Protein AF-A0A9K3J2V1-F1 (afdb_monomer)

Radius of gyration: 26.98 Å; Cα contacts (8 Å, |Δi|>4): 205; chains: 1; bounding box: 72×50×76 Å

InterPro domains:
  IPR004648 Tetrapeptide transporter, OPT1/isp4 [PTHR22601] (1-243)
  IPR004813 Oligopeptide transporter, OPT superfamily [PF03169] (1-243)

Structure (mmCIF, N/CA/C/O backbone):
data_AF-A0A9K3J2V1-F1
#
_entry.id   AF-A0A9K3J2V1-F1
#
loop_
_atom_site.group_PDB
_atom_site.id
_atom_site.type_symbol
_atom_site.label_atom_id
_atom_site.label_alt_id
_atom_site.label_comp_id
_atom_site.label_asym_id
_atom_site.label_entity_id
_atom_site.label_seq_id
_atom_site.pdbx_PDB_ins_code
_atom_site.Cartn_x
_atom_site.Cartn_y
_atom_site.Cartn_z
_atom_site.occupancy
_atom_site.B_iso_or_equiv
_atom_site.auth_seq_id
_atom_site.auth_comp_id
_atom_site.auth_asym_id
_atom_site.auth_atom_id
_atom_site.pdbx_PDB_model_num
ATOM 1 N N . MET A 1 1 ? 16.464 -0.704 -20.937 1.00 50.19 1 MET A N 1
ATOM 2 C CA . MET A 1 1 ? 16.563 -1.041 -19.498 1.00 50.19 1 MET A CA 1
ATOM 3 C C . MET A 1 1 ? 15.898 -2.390 -19.287 1.00 50.19 1 MET A C 1
ATOM 5 O O . MET A 1 1 ? 14.829 -2.595 -19.844 1.00 50.19 1 MET A O 1
ATOM 9 N N . TRP A 1 2 ? 16.534 -3.315 -18.567 1.00 68.06 2 TRP A N 1
ATOM 10 C CA . TRP A 1 2 ? 15.909 -4.589 -18.198 1.00 68.06 2 TRP A CA 1
ATOM 11 C C . TRP A 1 2 ? 15.067 -4.350 -16.950 1.00 68.06 2 TRP A C 1
ATOM 13 O O . TRP A 1 2 ? 15.583 -3.846 -15.953 1.00 68.06 2 TRP A O 1
ATOM 23 N N . TRP A 1 3 ? 13.772 -4.636 -17.024 1.00 78.50 3 TRP A N 1
ATOM 24 C CA . TRP A 1 3 ? 12.887 -4.456 -15.883 1.00 78.50 3 TRP A CA 1
ATOM 25 C C . TRP A 1 3 ? 13.092 -5.611 -14.892 1.00 78.50 3 TRP A C 1
ATOM 27 O O . TRP A 1 3 ? 13.051 -6.759 -15.323 1.00 78.50 3 TRP A O 1
ATOM 37 N N . PRO A 1 4 ? 13.300 -5.373 -13.586 1.00 80.69 4 PRO A N 1
ATOM 38 C CA . PRO A 1 4 ? 13.705 -6.436 -12.666 1.00 80.69 4 PRO A CA 1
ATOM 39 C C . PRO A 1 4 ? 12.794 -7.676 -12.677 1.00 80.69 4 PRO A C 1
ATOM 41 O O . PRO A 1 4 ? 13.292 -8.799 -12.599 1.00 80.69 4 PRO A O 1
ATOM 44 N N . SER A 1 5 ? 11.477 -7.518 -12.868 1.00 80.69 5 SER A N 1
ATOM 45 C CA . SER A 1 5 ? 10.563 -8.671 -12.911 1.00 80.69 5 SER A CA 1
ATOM 46 C C . SER A 1 5 ? 10.782 -9.605 -14.108 1.00 80.69 5 SER A C 1
ATOM 48 O O . SER A 1 5 ? 10.482 -10.796 -13.995 1.00 80.69 5 SER A O 1
ATOM 50 N N . THR A 1 6 ? 11.365 -9.135 -15.220 1.00 86.50 6 THR A N 1
ATOM 51 C CA . THR A 1 6 ? 11.674 -10.013 -16.360 1.00 86.50 6 THR A CA 1
ATOM 52 C C . THR A 1 6 ? 12.818 -10.972 -16.046 1.00 86.50 6 THR A C 1
ATOM 54 O O . THR A 1 6 ? 12.834 -12.084 -16.567 1.00 86.50 6 THR A O 1
ATOM 57 N N . LEU A 1 7 ? 13.733 -10.614 -15.135 1.00 84.38 7 LEU A N 1
ATOM 58 C CA . LEU A 1 7 ? 14.840 -11.490 -14.733 1.00 84.38 7 LEU A CA 1
ATOM 59 C C . LEU A 1 7 ? 14.343 -12.785 -14.083 1.00 84.38 7 LEU A C 1
ATOM 61 O O . LEU A 1 7 ? 14.911 -13.848 -14.329 1.00 84.38 7 LEU A O 1
ATOM 65 N N . VAL A 1 8 ? 13.264 -12.721 -13.299 1.00 84.69 8 VAL A N 1
ATOM 66 C CA . VAL A 1 8 ? 12.680 -13.914 -12.667 1.00 84.69 8 VAL A CA 1
ATOM 67 C C . VAL A 1 8 ? 12.060 -14.841 -13.702 1.00 84.69 8 VAL A C 1
ATOM 69 O O . VAL A 1 8 ? 12.290 -16.048 -13.651 1.00 84.69 8 VAL A O 1
ATOM 72 N N . GLN A 1 9 ? 11.335 -14.290 -14.677 1.00 85.94 9 GLN A N 1
ATOM 73 C CA . GLN A 1 9 ? 10.762 -15.083 -15.767 1.00 85.94 9 GLN A CA 1
ATOM 74 C C . GLN A 1 9 ? 11.857 -15.741 -16.612 1.00 85.94 9 GLN A C 1
ATOM 76 O O . GLN A 1 9 ? 11.783 -16.932 -16.901 1.00 85.94 9 GLN A O 1
ATOM 81 N N . ILE A 1 10 ? 12.912 -14.999 -16.952 1.00 86.50 10 ILE A N 1
ATOM 82 C CA . ILE A 1 10 ? 14.048 -15.522 -17.721 1.00 86.50 10 ILE A CA 1
ATOM 83 C C . ILE A 1 10 ? 14.784 -16.612 -16.936 1.00 86.50 10 ILE A C 1
ATOM 85 O O . ILE A 1 10 ? 15.141 -17.638 -17.510 1.00 86.50 10 ILE A O 1
ATOM 89 N N . SER A 1 11 ? 14.975 -16.424 -15.628 1.00 83.94 11 SER A N 1
ATOM 90 C CA . SER A 1 11 ? 15.559 -17.435 -14.740 1.00 83.94 11 SER A CA 1
ATOM 91 C C . SER A 1 11 ? 14.739 -18.728 -14.739 1.00 83.94 11 SER A C 1
ATOM 93 O O . SER A 1 11 ? 15.298 -19.808 -14.930 1.00 83.94 11 SER A O 1
ATOM 95 N N . LEU A 1 12 ? 13.410 -18.623 -14.617 1.00 84.62 12 LEU A N 1
ATOM 96 C CA . LEU A 1 12 ? 12.506 -19.771 -14.675 1.00 84.62 12 LEU A CA 1
ATOM 97 C C . LEU A 1 12 ? 12.584 -20.482 -16.031 1.00 84.62 12 LEU A C 1
ATOM 99 O O . LEU A 1 12 ? 12.775 -21.695 -16.077 1.00 84.62 12 LEU A O 1
ATOM 103 N N . PHE A 1 13 ? 12.487 -19.745 -17.140 1.00 86.00 13 PHE A N 1
ATOM 104 C CA . PHE A 1 13 ? 12.575 -20.346 -18.471 1.00 86.00 13 PHE A CA 1
ATOM 105 C C . PHE A 1 13 ? 13.928 -21.006 -18.712 1.00 86.00 13 PHE A C 1
ATOM 107 O O . PHE A 1 13 ? 13.963 -22.097 -19.274 1.00 86.00 13 PHE A O 1
ATOM 114 N N . ARG A 1 14 ? 15.023 -20.406 -18.234 1.00 81.94 14 ARG A N 1
ATOM 115 C CA . ARG A 1 14 ? 16.362 -20.998 -18.300 1.00 81.94 14 ARG A CA 1
ATOM 116 C C . ARG A 1 14 ? 16.488 -22.249 -17.432 1.00 81.94 14 ARG A C 1
ATOM 118 O O . ARG A 1 14 ? 17.214 -23.153 -17.815 1.00 81.94 14 ARG A O 1
ATOM 125 N N . ALA A 1 15 ? 15.807 -22.321 -16.291 1.00 78.50 15 ALA A N 1
ATOM 126 C CA . ALA A 1 15 ? 15.776 -23.532 -15.472 1.00 78.50 15 ALA A CA 1
ATOM 127 C C . ALA A 1 15 ? 14.968 -24.663 -16.133 1.00 78.50 15 ALA A C 1
ATOM 129 O O . ALA A 1 15 ? 15.340 -25.820 -15.993 1.00 78.50 15 ALA A O 1
ATOM 130 N N . LEU A 1 16 ? 13.896 -24.335 -16.866 1.00 81.50 16 LEU A N 1
ATOM 131 C CA . LEU A 1 16 ? 13.036 -25.317 -17.541 1.00 81.50 16 LEU A CA 1
ATOM 132 C C . LEU A 1 16 ? 13.567 -25.774 -18.910 1.00 81.50 16 LEU A C 1
ATOM 134 O O . LEU A 1 16 ? 13.348 -26.918 -19.291 1.00 81.50 16 LEU A O 1
ATOM 138 N N . HIS A 1 17 ? 14.220 -24.880 -19.659 1.00 78.94 17 HIS A N 1
ATOM 139 C CA . HIS A 1 17 ? 14.688 -25.126 -21.032 1.00 78.94 17 HIS A CA 1
ATOM 140 C C . HIS A 1 17 ? 16.205 -25.237 -21.153 1.00 78.94 17 HIS A C 1
ATOM 142 O O . HIS A 1 17 ? 16.701 -25.617 -22.214 1.00 78.94 17 HIS A O 1
ATOM 148 N N . GLY A 1 18 ? 16.954 -24.858 -20.116 1.00 68.31 18 GLY A N 1
ATOM 149 C CA . GLY A 1 18 ? 18.386 -25.102 -20.090 1.00 68.31 18 GLY A CA 1
ATOM 150 C C . GLY A 1 18 ? 18.593 -26.602 -20.17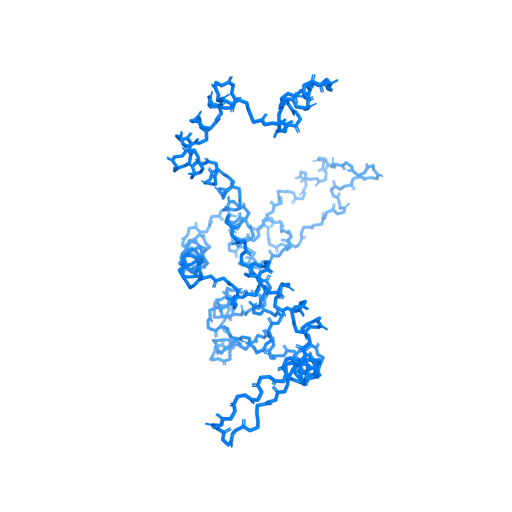9 1.00 68.31 18 GLY A C 1
ATOM 151 O O . GLY A 1 18 ? 18.148 -27.329 -19.291 1.00 68.31 18 GLY A O 1
ATOM 152 N N . LYS A 1 19 ? 19.247 -27.061 -21.250 1.00 59.88 19 LYS A N 1
ATOM 153 C CA . LYS A 1 19 ? 19.889 -28.370 -21.202 1.00 59.88 19 LYS A CA 1
ATOM 154 C C . LYS A 1 19 ? 20.773 -28.351 -19.957 1.00 59.88 19 LYS A C 1
ATOM 156 O O . LYS A 1 19 ? 21.378 -27.321 -19.648 1.00 59.88 19 LYS A O 1
ATOM 161 N N . GLU A 1 20 ? 20.740 -29.429 -19.182 1.00 59.31 20 GLU A N 1
ATOM 162 C CA . GLU A 1 20 ? 21.800 -29.683 -18.214 1.00 59.31 20 GLU A CA 1
ATOM 163 C C . GLU A 1 20 ? 23.058 -29.806 -19.071 1.00 59.31 20 GLU A C 1
ATOM 165 O O . GLU A 1 20 ? 23.322 -30.858 -19.637 1.00 59.31 20 GLU A O 1
ATOM 170 N N . ASP A 1 21 ? 23.722 -28.680 -19.334 1.00 51.34 21 ASP A N 1
ATOM 171 C CA . ASP A 1 21 ? 25.060 -28.712 -19.883 1.00 51.34 21 ASP A CA 1
ATOM 172 C C . ASP A 1 21 ? 25.854 -29.436 -18.799 1.00 51.34 21 ASP A C 1
ATOM 174 O O . ASP A 1 21 ? 25.970 -28.943 -17.670 1.00 51.34 21 ASP A O 1
ATOM 178 N N . ASP A 1 22 ? 26.271 -30.658 -19.128 1.00 49.72 22 ASP A N 1
ATOM 179 C CA . ASP A 1 22 ? 27.244 -31.474 -18.412 1.00 49.72 22 ASP A CA 1
ATOM 180 C C . ASP A 1 22 ? 28.604 -30.744 -18.398 1.00 49.72 22 ASP A C 1
ATOM 182 O O . ASP A 1 22 ? 29.625 -31.282 -18.812 1.00 49.72 22 ASP A O 1
ATOM 186 N N . ASP A 1 23 ? 28.637 -29.500 -17.918 1.00 47.06 23 ASP A N 1
ATOM 187 C CA . ASP A 1 23 ? 29.849 -28.816 -17.485 1.00 47.06 23 ASP A CA 1
ATOM 188 C C . ASP A 1 23 ? 30.199 -29.350 -16.082 1.00 47.06 23 ASP A C 1
ATOM 190 O O . ASP A 1 23 ? 30.311 -28.610 -15.099 1.00 47.06 23 ASP A O 1
ATOM 194 N N . ASP A 1 24 ? 30.344 -30.676 -15.999 1.00 45.56 24 ASP A N 1
ATOM 195 C CA . ASP A 1 24 ? 31.303 -31.326 -15.113 1.00 45.56 24 ASP A CA 1
ATOM 196 C C . ASP A 1 24 ? 32.698 -30.955 -15.652 1.00 45.56 24 ASP A C 1
ATOM 198 O O . ASP A 1 24 ? 33.402 -31.757 -16.262 1.00 45.56 24 ASP A O 1
ATOM 202 N N . ASP A 1 25 ? 33.082 -29.688 -15.466 1.00 44.81 25 ASP A N 1
ATOM 203 C CA . ASP A 1 25 ? 34.491 -29.319 -15.443 1.00 44.81 25 ASP A CA 1
ATOM 204 C C . ASP A 1 25 ? 35.039 -29.819 -14.102 1.00 44.81 25 ASP A C 1
ATOM 206 O O . ASP A 1 25 ? 34.740 -29.292 -13.023 1.00 44.81 25 ASP A O 1
ATOM 210 N N . ASP A 1 26 ? 35.729 -30.950 -14.214 1.00 49.94 26 ASP A N 1
ATOM 211 C CA . ASP A 1 26 ? 36.685 -31.536 -13.286 1.00 49.94 26 ASP A CA 1
ATOM 212 C C . ASP A 1 26 ? 37.215 -30.562 -12.210 1.00 49.94 26 ASP A C 1
ATOM 214 O O . ASP A 1 26 ? 37.806 -29.527 -12.514 1.00 49.94 26 ASP A O 1
ATOM 218 N N . ASN A 1 27 ? 37.146 -31.005 -10.945 1.00 47.19 27 ASN A N 1
ATOM 219 C CA . ASN A 1 27 ? 37.820 -30.471 -9.739 1.00 47.19 27 ASN A CA 1
ATOM 220 C C . ASN A 1 27 ? 37.003 -29.692 -8.698 1.00 47.19 27 ASN A C 1
ATOM 222 O O . ASN A 1 27 ? 37.530 -28.764 -8.085 1.00 47.19 27 ASN A O 1
ATOM 226 N N . ASP A 1 28 ? 35.803 -30.144 -8.323 1.00 47.56 28 ASP A N 1
ATOM 227 C CA . ASP A 1 28 ? 35.443 -30.001 -6.904 1.00 47.56 28 ASP A CA 1
ATOM 228 C C . ASP A 1 28 ? 34.407 -31.031 -6.431 1.00 47.56 28 ASP A C 1
ATOM 230 O O . ASP A 1 28 ? 33.317 -31.158 -6.981 1.00 47.56 28 ASP A O 1
ATOM 234 N N . ASN A 1 29 ? 34.730 -31.749 -5.352 1.00 47.75 29 ASN A N 1
ATOM 235 C CA . ASN A 1 29 ? 33.953 -32.833 -4.728 1.00 47.75 29 ASN A CA 1
ATOM 236 C C . ASN A 1 29 ? 32.633 -32.371 -4.055 1.00 47.75 29 ASN A C 1
ATOM 238 O O . ASN A 1 29 ? 32.263 -32.835 -2.973 1.00 47.75 29 ASN A O 1
ATOM 242 N N . LYS A 1 30 ? 31.878 -31.453 -4.664 1.00 56.09 30 LYS A N 1
ATOM 243 C CA . LYS A 1 30 ? 30.556 -31.021 -4.196 1.00 56.09 30 LYS A CA 1
ATOM 244 C C . LYS A 1 30 ? 29.508 -31.352 -5.247 1.00 56.09 30 LYS A C 1
ATOM 246 O O . LYS A 1 30 ? 29.302 -30.584 -6.177 1.00 56.09 30 LYS A O 1
ATOM 251 N N . LYS A 1 31 ? 28.778 -32.454 -5.030 1.00 61.16 31 LYS A N 1
ATOM 252 C CA . LYS A 1 31 ? 27.533 -32.794 -5.745 1.00 61.16 31 LYS A CA 1
ATOM 253 C C . LYS A 1 31 ? 26.555 -31.612 -5.688 1.00 61.16 31 LYS A C 1
ATOM 255 O O . LYS A 1 31 ? 25.780 -31.486 -4.739 1.00 61.16 31 LYS A O 1
ATOM 260 N N . ARG A 1 32 ? 26.601 -30.718 -6.676 1.00 69.06 32 ARG A N 1
ATOM 261 C CA . ARG A 1 32 ? 25.647 -29.615 -6.819 1.00 69.06 32 ARG A CA 1
ATOM 262 C C . ARG A 1 32 ? 24.321 -30.197 -7.308 1.00 69.06 32 ARG A C 1
ATOM 264 O O . ARG A 1 32 ? 24.275 -30.956 -8.268 1.00 69.06 32 ARG A O 1
ATOM 271 N N . ILE A 1 33 ? 23.233 -29.884 -6.609 1.00 77.00 33 ILE A N 1
ATOM 272 C CA . ILE A 1 33 ? 21.883 -30.304 -7.005 1.00 77.00 33 ILE A CA 1
ATOM 273 C C . ILE A 1 33 ? 21.542 -29.627 -8.344 1.00 77.00 33 ILE A C 1
ATOM 275 O O . ILE A 1 33 ? 21.734 -28.419 -8.481 1.00 77.00 33 ILE A O 1
ATOM 279 N N . SER A 1 34 ? 21.017 -30.389 -9.311 1.00 81.50 34 SER A N 1
ATOM 280 C CA . SER A 1 34 ? 20.503 -29.839 -10.577 1.00 81.50 34 SER A CA 1
ATOM 281 C C . SER A 1 34 ? 19.461 -28.741 -10.322 1.00 81.50 34 SER A C 1
ATOM 283 O O . SER A 1 34 ? 18.644 -28.839 -9.401 1.00 81.50 34 SER A O 1
ATOM 285 N N . ARG A 1 35 ? 19.455 -27.703 -11.166 1.00 78.12 35 ARG A N 1
ATOM 286 C CA . ARG A 1 35 ? 18.537 -26.554 -11.053 1.00 78.12 35 ARG A CA 1
ATOM 287 C C . ARG A 1 35 ? 17.071 -26.989 -11.043 1.00 78.12 35 ARG A C 1
ATOM 289 O O . ARG A 1 35 ? 16.290 -26.456 -10.257 1.00 78.12 35 ARG A O 1
ATOM 296 N N . THR A 1 36 ? 16.719 -27.996 -11.840 1.00 82.06 36 THR A N 1
ATOM 297 C CA . THR A 1 36 ? 15.361 -28.552 -11.907 1.00 82.06 36 THR A CA 1
ATOM 298 C C . THR A 1 36 ? 14.996 -29.287 -10.620 1.00 82.06 36 THR A C 1
ATOM 300 O O . THR A 1 36 ? 13.910 -29.086 -10.080 1.00 82.06 36 THR A O 1
ATOM 303 N N . LYS A 1 37 ? 15.922 -30.082 -10.063 1.00 84.50 37 LYS A N 1
ATOM 304 C CA . LYS A 1 37 ? 15.715 -30.761 -8.771 1.00 84.50 37 LYS A CA 1
ATOM 305 C C . LYS A 1 37 ? 15.528 -29.749 -7.640 1.00 84.50 37 LYS A C 1
ATOM 307 O O . LYS A 1 37 ? 14.600 -29.889 -6.850 1.0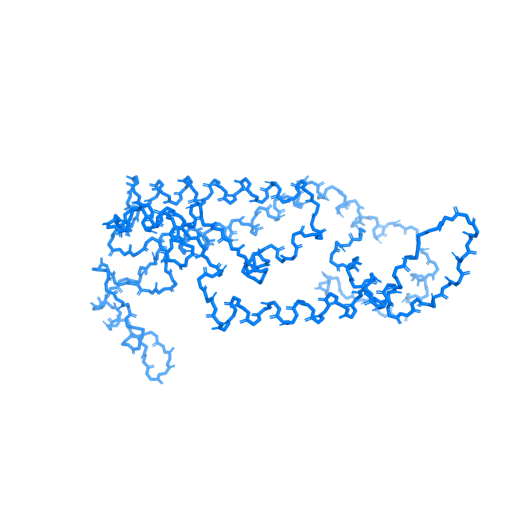0 84.50 37 LYS A O 1
ATOM 312 N N . PHE A 1 38 ? 16.360 -28.707 -7.593 1.00 85.62 38 PHE A N 1
ATOM 313 C CA . PHE A 1 38 ? 16.220 -27.621 -6.622 1.00 85.62 38 PHE A CA 1
ATOM 314 C C . PHE A 1 38 ? 14.866 -26.910 -6.756 1.00 85.62 38 PHE A C 1
ATOM 316 O O . PHE A 1 38 ? 14.181 -26.719 -5.755 1.00 85.62 38 PHE A O 1
ATOM 323 N N . PHE A 1 39 ? 14.447 -26.584 -7.983 1.00 85.69 39 PHE A N 1
ATOM 324 C CA . PHE A 1 39 ? 13.153 -25.955 -8.248 1.00 85.69 39 PHE A CA 1
ATOM 325 C C . PHE A 1 39 ? 11.980 -26.787 -7.714 1.00 85.69 39 PHE A C 1
ATOM 327 O O . PHE A 1 39 ? 11.143 -26.254 -6.991 1.00 85.69 39 PHE A O 1
ATOM 334 N N . VAL A 1 40 ? 11.937 -28.090 -8.013 1.00 89.19 40 VAL A N 1
ATOM 335 C CA . VAL A 1 40 ? 10.844 -28.971 -7.563 1.00 89.19 40 VAL A CA 1
ATOM 336 C C . VAL A 1 40 ? 10.829 -29.119 -6.040 1.00 89.19 40 VAL A C 1
ATOM 338 O O . VAL A 1 40 ? 9.755 -29.086 -5.441 1.00 89.19 40 VAL A O 1
ATOM 341 N N . ILE A 1 41 ? 12.001 -29.228 -5.402 1.00 91.75 41 ILE A N 1
ATOM 342 C CA . ILE A 1 41 ? 12.104 -29.283 -3.936 1.00 91.75 41 ILE A CA 1
ATOM 343 C C . ILE A 1 41 ? 11.542 -28.000 -3.319 1.00 91.75 41 ILE A C 1
ATOM 345 O O . ILE A 1 41 ? 10.669 -28.072 -2.457 1.00 91.75 41 ILE A O 1
ATOM 349 N N . VAL A 1 42 ? 11.996 -26.830 -3.777 1.00 91.06 42 VAL A N 1
ATOM 350 C CA . VAL A 1 42 ? 11.526 -25.540 -3.251 1.00 91.06 42 VAL A CA 1
ATOM 351 C C . VAL A 1 42 ? 10.031 -25.360 -3.505 1.00 91.06 42 VAL A C 1
ATOM 353 O O . VAL A 1 42 ? 9.320 -24.961 -2.592 1.00 91.06 42 VAL A O 1
ATOM 356 N N . LEU A 1 43 ? 9.531 -25.716 -4.692 1.00 90.75 43 LEU A N 1
ATOM 357 C CA . LEU A 1 43 ? 8.105 -25.668 -5.024 1.00 90.75 43 LEU A CA 1
ATOM 358 C C . LEU A 1 43 ? 7.269 -26.513 -4.049 1.00 90.75 43 LEU A C 1
ATOM 360 O O . LEU A 1 43 ? 6.292 -26.015 -3.493 1.00 90.75 43 LEU A O 1
ATOM 364 N N . ALA A 1 44 ? 7.660 -27.770 -3.818 1.00 95.19 44 ALA A N 1
ATOM 365 C CA . ALA A 1 44 ? 6.951 -28.670 -2.912 1.00 95.19 44 ALA A CA 1
ATOM 366 C C . ALA A 1 44 ? 7.018 -28.183 -1.455 1.00 95.19 44 ALA A C 1
ATOM 368 O O . ALA A 1 44 ? 6.000 -28.158 -0.763 1.00 95.19 44 ALA A O 1
ATOM 369 N N . CYS A 1 45 ? 8.193 -27.737 -0.999 1.00 95.06 45 CYS A N 1
ATOM 370 C CA . CYS A 1 45 ? 8.366 -27.166 0.335 1.00 95.06 45 CYS A CA 1
ATOM 371 C C . CYS A 1 45 ? 7.525 -25.900 0.526 1.00 95.06 45 CYS A C 1
ATOM 373 O O . CYS A 1 45 ? 6.849 -25.779 1.542 1.00 95.06 45 CYS A O 1
ATOM 375 N N . SER A 1 46 ? 7.522 -24.977 -0.439 1.00 91.94 46 SER A N 1
ATOM 376 C CA . SER A 1 46 ? 6.694 -23.770 -0.389 1.00 91.94 46 SER A CA 1
ATOM 377 C C . SER A 1 46 ? 5.206 -24.110 -0.395 1.00 91.94 46 SER A C 1
ATOM 379 O O . SER A 1 46 ? 4.468 -23.556 0.412 1.00 91.94 46 SER A O 1
ATOM 381 N N . PHE A 1 47 ? 4.765 -25.048 -1.240 1.00 91.94 47 PHE A N 1
ATOM 382 C CA . PHE A 1 47 ? 3.374 -25.507 -1.276 1.00 91.94 47 PHE A CA 1
ATOM 383 C C . PHE A 1 47 ? 2.908 -26.022 0.093 1.00 91.94 47 PHE A C 1
ATOM 385 O O . PHE A 1 47 ? 1.871 -25.594 0.594 1.00 91.94 47 PHE A O 1
ATOM 392 N N . LEU A 1 48 ? 3.704 -26.889 0.728 1.00 94.12 48 LEU A N 1
ATOM 393 C CA . LEU A 1 48 ? 3.404 -27.398 2.066 1.00 94.12 48 LEU A CA 1
ATOM 394 C C . LEU A 1 48 ? 3.484 -26.298 3.129 1.00 94.12 48 LEU A C 1
ATOM 396 O O . LEU A 1 48 ? 2.642 -26.251 4.023 1.00 94.12 48 LEU A O 1
ATOM 400 N N . TYR A 1 49 ? 4.464 -25.397 3.022 1.00 92.56 49 TYR A N 1
ATOM 401 C CA . TYR A 1 49 ? 4.632 -24.295 3.961 1.00 92.56 49 TYR A CA 1
ATOM 402 C C . TYR A 1 49 ? 3.418 -23.372 3.971 1.00 92.56 49 TYR A C 1
ATOM 404 O O . TYR A 1 49 ? 2.949 -23.054 5.053 1.00 92.56 49 TYR A O 1
ATOM 412 N N . TYR A 1 50 ? 2.855 -23.000 2.815 1.00 91.31 50 TYR A N 1
ATOM 413 C CA . TYR A 1 50 ? 1.697 -22.097 2.745 1.00 91.31 50 TYR A CA 1
ATOM 414 C C . TYR A 1 50 ? 0.427 -22.648 3.411 1.00 91.31 50 TYR A C 1
ATOM 416 O O . TYR A 1 50 ? -0.423 -21.862 3.835 1.00 91.31 50 TYR A O 1
ATOM 424 N N . LEU A 1 51 ? 0.304 -23.970 3.583 1.00 91.56 51 LEU A N 1
ATOM 425 C CA . LEU A 1 51 ? -0.792 -24.556 4.363 1.00 91.56 51 LEU A CA 1
ATOM 426 C C . LEU A 1 51 ? -0.718 -24.156 5.845 1.00 91.56 51 LEU A C 1
ATOM 428 O O . LEU A 1 51 ? -1.756 -24.031 6.499 1.00 91.56 51 LEU A O 1
ATOM 432 N N . LEU A 1 52 ? 0.486 -23.921 6.379 1.00 92.50 52 LEU A N 1
ATOM 433 C CA . LEU A 1 52 ? 0.682 -23.541 7.778 1.00 92.50 52 LEU A CA 1
ATOM 434 C C . LEU A 1 52 ? 0.097 -22.155 8.090 1.00 92.50 52 LEU A C 1
ATOM 436 O O . LEU A 1 52 ? -0.850 -22.118 8.871 1.00 92.50 52 LEU A O 1
ATOM 440 N N . PRO A 1 53 ? 0.561 -21.030 7.507 1.00 91.62 53 PRO A N 1
ATOM 441 C CA . PRO A 1 53 ? -0.022 -19.726 7.794 1.00 91.62 53 PRO A CA 1
ATOM 442 C C . PRO A 1 53 ? -1.423 -19.565 7.188 1.00 91.62 53 PRO A C 1
ATOM 444 O O . PRO A 1 53 ? -2.239 -18.842 7.748 1.00 91.62 53 PRO A O 1
ATOM 447 N N . GLY A 1 54 ? -1.739 -20.249 6.080 1.00 87.06 54 GLY A N 1
ATOM 448 C CA . GLY A 1 54 ? -3.022 -20.087 5.392 1.00 87.06 54 GLY A CA 1
ATOM 449 C C . GLY A 1 54 ? -4.198 -20.821 6.046 1.00 87.06 54 GLY A C 1
ATOM 450 O O . GLY A 1 54 ? -5.320 -20.309 6.048 1.00 87.06 54 GLY A O 1
ATOM 451 N N . PHE A 1 55 ? -3.964 -22.011 6.611 1.00 89.38 55 PHE A N 1
ATOM 452 C CA . PHE A 1 55 ? -5.036 -22.872 7.122 1.00 89.38 55 PHE A CA 1
ATOM 453 C C . PHE A 1 55 ? -4.870 -23.233 8.601 1.00 89.38 55 PHE A C 1
ATOM 455 O O . PHE A 1 55 ? -5.784 -22.978 9.384 1.00 89.38 55 PHE A O 1
ATOM 462 N N . PHE A 1 56 ? -3.722 -23.790 9.000 1.00 91.81 56 PHE A N 1
ATOM 463 C CA . PHE A 1 56 ? -3.548 -24.341 10.352 1.00 91.81 56 PHE A CA 1
ATOM 464 C C . PHE A 1 56 ? -3.278 -23.276 11.428 1.00 91.81 56 PHE A C 1
ATOM 466 O O . PHE A 1 56 ? -3.850 -23.332 12.513 1.00 91.81 56 PHE A O 1
ATOM 473 N N . PHE A 1 57 ? -2.421 -22.298 11.133 1.00 91.69 57 PHE A N 1
ATOM 474 C CA . PHE A 1 57 ? -1.911 -21.306 12.080 1.00 91.69 57 PHE A CA 1
ATOM 475 C C . PHE A 1 57 ? -1.942 -19.901 11.476 1.00 91.69 57 PHE A C 1
ATOM 477 O O . PHE A 1 57 ? -0.909 -19.295 11.194 1.00 91.69 57 PHE A O 1
ATOM 484 N N . LYS A 1 58 ? -3.146 -19.339 11.336 1.00 87.94 58 LYS A N 1
ATOM 485 C CA . LYS A 1 58 ? -3.346 -17.976 10.804 1.00 87.94 58 LYS A CA 1
ATOM 486 C C . LYS A 1 58 ? -2.623 -16.883 11.595 1.00 87.94 58 LYS A C 1
ATOM 488 O O . LYS A 1 58 ? -2.314 -15.830 11.053 1.00 87.94 58 LYS A O 1
ATOM 493 N N . THR A 1 59 ? -2.287 -17.136 12.858 1.00 88.50 59 THR A N 1
ATOM 494 C CA . THR A 1 59 ? -1.474 -16.223 13.675 1.00 88.50 59 THR A CA 1
ATOM 495 C C . THR A 1 59 ? -0.071 -15.996 13.104 1.00 88.50 59 THR A C 1
ATOM 497 O O . THR A 1 59 ? 0.496 -14.932 13.330 1.00 88.50 59 THR A O 1
ATOM 500 N N . LEU A 1 60 ? 0.471 -16.932 12.312 1.00 89.62 60 LEU A N 1
ATOM 501 C CA . LEU A 1 60 ? 1.761 -16.772 11.627 1.00 89.62 60 LEU A CA 1
ATOM 502 C C . LEU A 1 60 ? 1.740 -15.657 10.571 1.00 89.62 60 LEU A C 1
ATOM 504 O O . LEU A 1 60 ? 2.797 -15.137 10.216 1.00 89.62 60 LEU A O 1
ATOM 508 N N . GLN A 1 61 ? 0.556 -15.272 10.082 1.00 90.12 61 GLN A N 1
ATOM 509 C CA . GLN A 1 61 ? 0.412 -14.190 9.108 1.00 90.12 61 GLN A CA 1
ATOM 510 C C . GLN A 1 61 ? 0.688 -12.814 9.718 1.00 90.12 61 GLN A C 1
ATOM 512 O O . GLN A 1 61 ? 1.165 -11.928 9.015 1.00 90.12 61 GLN A O 1
ATOM 517 N N . SER A 1 62 ? 0.432 -12.626 11.013 1.00 91.44 62 SER A N 1
ATOM 518 C CA . SER A 1 62 ? 0.752 -11.384 11.717 1.00 91.44 62 SER A CA 1
ATOM 519 C C . SER A 1 62 ? 0.987 -11.660 13.193 1.00 91.44 62 SER A C 1
ATOM 521 O O . SER A 1 62 ? 0.049 -11.781 13.984 1.00 91.44 62 SER A O 1
ATOM 523 N N . ILE A 1 63 ? 2.256 -11.686 13.577 1.00 92.25 63 ILE A N 1
ATOM 524 C CA . ILE A 1 63 ? 2.689 -11.796 14.961 1.00 92.25 63 ILE A CA 1
ATOM 525 C C . ILE A 1 63 ? 2.977 -10.385 15.476 1.00 92.25 63 ILE A C 1
ATOM 527 O O . ILE A 1 63 ? 4.027 -9.796 15.219 1.00 92.25 63 ILE A O 1
ATOM 531 N N . SER A 1 64 ? 2.008 -9.826 16.197 1.00 93.12 64 SER A N 1
ATOM 532 C CA . SER A 1 64 ? 2.063 -8.474 16.761 1.00 93.12 64 SER A CA 1
ATOM 533 C C . SER A 1 64 ? 2.494 -8.511 18.228 1.00 93.12 64 SER A C 1
ATOM 535 O O . SER A 1 64 ? 1.652 -8.512 19.128 1.00 93.12 64 SER A O 1
ATOM 537 N N . TRP A 1 65 ? 3.806 -8.515 18.494 1.00 90.62 65 TRP A N 1
ATOM 538 C CA . TRP A 1 65 ? 4.324 -8.603 19.873 1.00 90.62 65 TRP A CA 1
ATOM 539 C C . TRP A 1 65 ? 3.869 -7.435 20.760 1.00 90.62 65 TRP A C 1
ATOM 541 O O . TRP A 1 65 ? 3.637 -7.625 21.951 1.00 90.62 65 TRP A O 1
ATOM 551 N N . VAL A 1 66 ? 3.676 -6.243 20.184 1.00 91.88 66 VAL A N 1
ATOM 552 C CA . VAL A 1 66 ? 3.175 -5.059 20.904 1.00 91.88 66 VAL A CA 1
ATOM 553 C C . VAL A 1 66 ? 1.769 -5.302 21.458 1.00 91.88 66 VAL A C 1
ATOM 555 O O . VAL A 1 66 ? 1.480 -4.936 22.596 1.00 91.88 66 VAL A O 1
ATOM 558 N N . CYS A 1 67 ? 0.908 -5.980 20.693 1.00 91.81 67 CYS A N 1
ATOM 559 C CA . CYS A 1 67 ? -0.430 -6.349 21.149 1.00 91.81 67 CYS A CA 1
ATOM 560 C C . CYS A 1 67 ? -0.388 -7.410 22.256 1.00 91.81 67 CYS A C 1
ATOM 562 O O . CYS A 1 67 ? -1.228 -7.382 23.149 1.00 91.81 67 CYS A O 1
ATOM 564 N N . TRP A 1 68 ? 0.589 -8.323 22.229 1.00 90.25 68 TRP A N 1
ATOM 565 C CA . TRP A 1 68 ? 0.779 -9.313 23.298 1.00 90.25 68 TRP A CA 1
ATOM 566 C C . TRP A 1 68 ? 1.319 -8.694 24.586 1.00 90.25 68 TRP A C 1
ATOM 568 O O . TRP A 1 68 ? 0.893 -9.083 25.669 1.00 90.25 68 TRP A O 1
ATOM 578 N N . ALA A 1 69 ? 2.228 -7.723 24.478 1.00 92.94 69 ALA A N 1
ATOM 579 C CA . ALA A 1 69 ? 2.773 -7.014 25.631 1.00 92.94 69 ALA A CA 1
ATOM 580 C C . ALA A 1 69 ? 1.723 -6.116 26.311 1.00 92.94 69 ALA A C 1
ATOM 582 O O . ALA A 1 69 ? 1.715 -5.994 27.535 1.00 92.94 69 ALA A O 1
ATOM 583 N N . PHE A 1 70 ? 0.817 -5.513 25.532 1.00 93.12 70 PHE A N 1
ATOM 584 C CA . PHE A 1 70 ? -0.207 -4.588 26.027 1.00 93.12 70 PHE A CA 1
ATOM 585 C C . PHE A 1 70 ? -1.618 -4.971 25.547 1.00 93.12 70 PHE A C 1
ATOM 587 O O . PHE A 1 70 ? -2.231 -4.232 24.772 1.00 93.12 70 PHE A O 1
ATOM 594 N N . PRO A 1 71 ? -2.184 -6.090 26.033 1.00 91.44 71 PRO A N 1
ATOM 595 C CA . PRO A 1 71 ? -3.443 -6.626 25.515 1.00 91.44 71 PRO A CA 1
ATOM 596 C C . PRO A 1 71 ? -4.651 -5.728 25.800 1.00 91.44 71 PRO A C 1
ATOM 598 O O . PRO A 1 71 ? -5.581 -5.693 25.005 1.00 91.44 71 PRO A O 1
ATOM 601 N N . ASN A 1 72 ? -4.636 -4.957 26.891 1.00 92.62 72 ASN A N 1
ATOM 602 C CA . ASN A 1 72 ? -5.779 -4.132 27.308 1.00 92.62 72 ASN A CA 1
ATOM 603 C C . ASN A 1 72 ? -5.715 -2.680 26.802 1.00 92.62 72 ASN A C 1
ATOM 605 O O . ASN A 1 72 ? -6.597 -1.883 27.109 1.00 92.62 72 ASN A O 1
ATOM 609 N N . SER A 1 73 ? -4.665 -2.306 26.065 1.00 93.19 73 SER A N 1
ATOM 610 C CA . SER A 1 73 ? -4.476 -0.929 25.606 1.00 93.19 73 SER A CA 1
ATOM 611 C C . SER A 1 73 ? -4.966 -0.753 24.172 1.00 93.19 73 SER A C 1
ATOM 613 O O . SER A 1 73 ? -4.379 -1.289 23.233 1.00 93.19 73 SER A O 1
ATOM 615 N N . VAL A 1 74 ? -6.011 0.061 23.996 1.00 91.25 74 VAL A N 1
ATOM 616 C CA . VAL A 1 74 ? -6.570 0.384 22.673 1.00 91.25 74 VAL A CA 1
ATOM 617 C C . VAL A 1 74 ? -5.519 1.042 21.778 1.00 91.25 74 VAL A C 1
ATOM 619 O O . VAL A 1 74 ? -5.400 0.694 20.607 1.00 91.25 74 VAL A O 1
ATOM 622 N N . THR A 1 75 ? -4.701 1.945 22.324 1.00 91.06 75 THR A N 1
ATOM 623 C CA . THR A 1 75 ? -3.649 2.625 21.554 1.00 91.06 75 THR A CA 1
ATOM 624 C C . THR A 1 75 ? -2.544 1.661 21.133 1.00 91.06 75 THR A C 1
ATOM 626 O O . THR A 1 75 ? -2.078 1.723 19.997 1.00 91.06 75 THR A O 1
ATOM 629 N N . ALA A 1 76 ? -2.161 0.718 22.000 1.00 91.88 76 ALA A N 1
ATOM 630 C CA . ALA A 1 76 ? -1.175 -0.302 21.651 1.00 91.88 76 ALA A CA 1
ATOM 631 C C . ALA A 1 76 ? -1.695 -1.246 20.559 1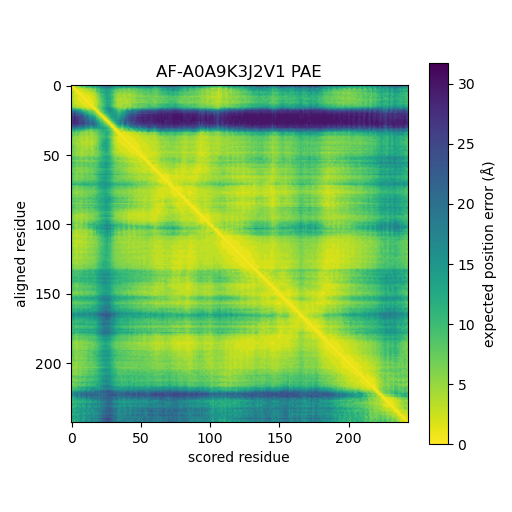.00 91.88 76 ALA A C 1
ATOM 633 O O . ALA A 1 76 ? -0.936 -1.633 19.673 1.00 91.88 76 ALA A O 1
ATOM 634 N N . GLN A 1 77 ? -2.990 -1.576 20.574 1.00 92.12 77 GLN A N 1
ATOM 635 C CA . GLN A 1 77 ? -3.617 -2.355 19.507 1.00 92.12 77 GLN A CA 1
ATOM 636 C C . GLN A 1 77 ? -3.701 -1.572 18.189 1.00 92.12 77 GLN A C 1
ATOM 638 O O . GLN A 1 77 ? -3.339 -2.110 17.146 1.00 92.12 77 GLN A O 1
ATOM 643 N N . GLN A 1 78 ? -4.091 -0.294 18.227 1.00 92.38 78 GLN A N 1
ATOM 644 C CA . GLN A 1 78 ? -4.150 0.576 17.044 1.00 92.38 78 GLN A CA 1
ATOM 645 C C . GLN A 1 78 ? -2.776 0.768 16.386 1.00 92.38 78 GLN A C 1
ATOM 647 O O . GLN A 1 78 ? -2.676 0.820 15.162 1.00 92.38 78 GLN A O 1
ATOM 652 N N . LEU A 1 79 ? -1.707 0.853 17.181 1.00 92.31 79 LEU A N 1
ATOM 653 C CA . LEU A 1 79 ? -0.347 0.976 16.659 1.00 92.31 79 LEU A CA 1
ATOM 654 C C . LEU A 1 79 ? 0.240 -0.373 16.231 1.00 92.31 79 LEU A C 1
ATOM 656 O O . LEU A 1 79 ? 0.847 -0.452 15.170 1.00 92.31 79 LEU A O 1
ATOM 660 N N . GLY A 1 80 ? 0.082 -1.420 17.042 1.00 91.81 80 GLY A N 1
ATOM 661 C CA . GLY A 1 80 ? 0.819 -2.679 16.897 1.00 91.81 80 GLY A CA 1
ATOM 662 C C . GLY A 1 80 ? 0.128 -3.777 16.089 1.00 91.81 80 GLY A C 1
ATOM 663 O O . GLY A 1 80 ? 0.796 -4.707 15.629 1.00 91.81 80 GLY A O 1
ATOM 664 N N . SER A 1 81 ? -1.193 -3.713 15.909 1.00 92.19 81 SER A N 1
ATOM 665 C CA . SER A 1 81 ? -1.932 -4.749 15.179 1.00 92.19 81 SER A CA 1
ATOM 666 C C . SER A 1 81 ? -1.565 -4.715 13.699 1.00 92.19 81 SER A C 1
ATOM 668 O O . SER A 1 81 ? -1.672 -3.666 13.068 1.00 92.19 81 SER A O 1
ATOM 670 N N . GLY A 1 82 ? -1.146 -5.851 13.134 1.00 88.25 82 GLY A N 1
ATOM 671 C CA . GLY A 1 82 ? -0.864 -5.964 11.698 1.00 88.25 82 GLY A CA 1
ATOM 672 C C . GLY A 1 82 ? -2.115 -6.111 10.824 1.00 88.25 82 GLY A C 1
ATOM 673 O O . GLY A 1 82 ? -2.040 -5.868 9.627 1.00 88.25 82 GLY A O 1
ATOM 674 N N . PHE A 1 83 ? -3.268 -6.469 11.406 1.00 87.19 83 PHE A N 1
ATOM 675 C CA . PHE A 1 83 ? -4.532 -6.628 10.670 1.00 87.19 83 PHE A CA 1
ATOM 676 C C . PHE A 1 83 ? -5.479 -5.431 10.798 1.00 87.19 83 PHE A C 1
ATOM 678 O O . PHE A 1 83 ? -6.234 -5.144 9.875 1.00 87.19 83 PHE A O 1
ATOM 685 N N . GLN A 1 84 ? -5.487 -4.770 11.956 1.00 88.00 84 GLN A N 1
ATOM 686 C CA . GLN A 1 84 ? -6.452 -3.712 12.293 1.00 88.00 84 GLN A CA 1
ATOM 687 C C . GLN A 1 84 ? -5.771 -2.414 12.748 1.00 88.00 84 GLN A C 1
ATOM 689 O O . GLN A 1 84 ? -6.415 -1.526 13.303 1.00 88.00 84 GLN A O 1
ATOM 694 N N . GLY A 1 85 ? -4.458 -2.311 12.563 1.00 91.56 85 GLY A N 1
ATOM 695 C CA . GLY A 1 85 ? -3.657 -1.191 13.035 1.00 91.56 85 GLY A CA 1
ATOM 696 C C . GLY A 1 85 ? -2.525 -0.855 12.076 1.00 91.56 85 GLY A C 1
ATOM 697 O O . GLY A 1 85 ? -2.520 -1.262 10.917 1.00 91.56 85 GLY A O 1
ATOM 698 N N . LEU A 1 86 ? -1.555 -0.091 12.575 1.00 92.00 86 LEU A N 1
ATOM 699 C CA . LEU A 1 86 ? -0.410 0.372 11.785 1.00 92.00 86 LEU A CA 1
ATOM 700 C C . LEU A 1 86 ? 0.729 -0.659 11.681 1.00 92.00 86 LEU A C 1
ATOM 702 O O . LEU A 1 86 ? 1.729 -0.395 11.018 1.00 92.00 86 LEU A O 1
ATOM 706 N N . GLY A 1 87 ? 0.605 -1.818 12.337 1.00 91.38 87 GLY A N 1
ATOM 707 C CA . GLY A 1 87 ? 1.588 -2.901 12.268 1.00 91.38 87 GLY A CA 1
ATOM 708 C C . GLY A 1 87 ? 2.939 -2.603 12.927 1.00 91.38 87 GLY A C 1
ATOM 709 O O . GLY A 1 87 ? 3.933 -3.245 12.588 1.00 91.38 87 GLY A O 1
ATOM 710 N N . PHE A 1 88 ? 3.017 -1.658 13.869 1.00 91.25 88 PHE A N 1
ATOM 711 C CA . PHE A 1 88 ? 4.267 -1.343 14.560 1.00 91.25 88 PHE A CA 1
ATOM 712 C C . PHE A 1 88 ? 4.787 -2.561 15.331 1.00 91.25 88 PHE A C 1
ATOM 714 O O . PHE A 1 88 ? 4.159 -3.047 16.272 1.00 91.25 88 PHE A O 1
ATOM 721 N N . GLY A 1 89 ? 5.952 -3.061 14.920 1.00 88.38 89 GLY A N 1
ATOM 722 C CA . GLY A 1 89 ? 6.531 -4.271 15.492 1.00 88.38 89 GLY A CA 1
ATOM 723 C C . GLY A 1 89 ? 5.806 -5.562 15.097 1.00 88.38 89 GLY A C 1
ATOM 724 O O . GLY A 1 89 ? 6.163 -6.617 15.604 1.00 88.38 89 GLY A O 1
ATOM 725 N N . ALA A 1 90 ? 4.820 -5.529 14.201 1.00 91.56 90 ALA A N 1
ATOM 726 C CA . ALA A 1 90 ? 4.248 -6.753 13.662 1.00 91.56 90 ALA A CA 1
ATOM 727 C C . ALA A 1 90 ? 5.243 -7.412 12.697 1.00 91.56 90 ALA A C 1
ATOM 729 O O . ALA A 1 90 ? 5.839 -6.744 11.852 1.00 91.56 90 ALA A O 1
ATOM 730 N N . PHE A 1 91 ? 5.414 -8.727 12.810 1.00 90.38 91 PHE A N 1
ATOM 731 C CA . PHE A 1 91 ? 6.179 -9.511 11.846 1.00 90.38 91 PHE A CA 1
ATOM 732 C C . PHE A 1 91 ? 5.323 -10.639 11.283 1.00 90.38 91 PHE A C 1
ATOM 734 O O . PHE A 1 91 ? 4.476 -11.200 11.973 1.00 90.38 91 PHE A O 1
ATOM 741 N N . SER A 1 92 ? 5.543 -10.968 10.015 1.00 91.06 92 SER A N 1
ATOM 742 C CA . SER A 1 92 ? 4.847 -12.055 9.338 1.00 91.06 92 SER A CA 1
ATOM 743 C C . SER A 1 92 ? 5.833 -13.159 8.997 1.00 91.06 92 SER A C 1
ATOM 745 O O . SER A 1 92 ? 6.932 -12.889 8.516 1.00 91.06 92 SER A O 1
ATOM 747 N N . LEU A 1 93 ? 5.431 -14.403 9.237 1.00 91.31 93 LEU A N 1
ATOM 748 C CA . LEU A 1 93 ? 6.112 -15.580 8.702 1.00 91.31 93 LEU A CA 1
ATOM 749 C C . LEU A 1 93 ? 5.443 -16.063 7.407 1.00 91.31 93 LEU A C 1
ATOM 751 O O . LEU A 1 93 ? 5.914 -17.010 6.782 1.00 91.31 93 LEU A O 1
ATOM 755 N N . ASP A 1 94 ? 4.370 -15.407 6.967 1.00 91.31 94 ASP A N 1
ATOM 756 C CA . ASP A 1 94 ? 3.743 -15.665 5.680 1.00 91.31 94 ASP A CA 1
ATOM 757 C C . ASP A 1 94 ? 4.403 -14.807 4.590 1.00 91.31 94 ASP A C 1
ATOM 759 O O . ASP A 1 94 ? 4.350 -13.568 4.591 1.00 91.31 94 ASP A O 1
ATOM 763 N N . TRP A 1 95 ? 5.038 -15.478 3.629 1.00 88.12 95 TRP A N 1
ATOM 764 C CA . TRP A 1 95 ? 5.651 -14.795 2.496 1.00 88.12 95 TRP A CA 1
ATOM 765 C C . TRP A 1 95 ? 4.607 -14.079 1.634 1.00 88.12 95 TRP A C 1
ATOM 767 O O . TRP A 1 95 ? 4.911 -13.018 1.097 1.00 88.12 95 TRP A O 1
ATOM 777 N N . ALA A 1 96 ? 3.373 -14.589 1.544 1.00 88.25 96 ALA A N 1
ATOM 778 C CA . ALA A 1 96 ? 2.312 -13.933 0.783 1.00 88.25 96 ALA A CA 1
ATOM 779 C C . ALA A 1 96 ? 1.934 -12.585 1.410 1.00 88.25 96 ALA A C 1
ATOM 781 O O . ALA A 1 96 ? 1.816 -11.587 0.699 1.00 88.25 96 ALA A O 1
ATOM 782 N N . THR A 1 97 ? 1.829 -12.523 2.741 1.00 88.25 97 THR A N 1
ATOM 783 C CA . THR A 1 97 ? 1.608 -11.266 3.469 1.00 88.25 97 THR A CA 1
ATOM 784 C C . THR A 1 97 ? 2.770 -10.298 3.254 1.00 88.25 97 THR A C 1
ATOM 786 O O . THR A 1 97 ? 2.545 -9.140 2.908 1.00 88.25 97 THR A O 1
ATOM 789 N N . THR A 1 98 ? 4.010 -10.779 3.372 1.00 86.44 98 THR A N 1
ATOM 790 C CA . THR A 1 98 ? 5.221 -9.952 3.216 1.00 86.44 98 THR A CA 1
ATOM 791 C C . THR A 1 98 ? 5.375 -9.399 1.793 1.00 86.44 98 THR A C 1
ATOM 793 O O . THR A 1 98 ? 5.732 -8.237 1.606 1.00 86.44 98 THR A O 1
ATOM 796 N N . ALA A 1 99 ? 5.079 -10.213 0.779 1.00 86.12 99 ALA A N 1
ATOM 797 C CA . ALA A 1 99 ? 5.210 -9.852 -0.630 1.00 86.12 99 ALA A CA 1
ATOM 798 C C . ALA A 1 99 ? 3.994 -9.089 -1.192 1.00 86.12 99 ALA A C 1
ATOM 800 O O . ALA A 1 99 ? 4.029 -8.629 -2.330 1.00 86.12 99 ALA A O 1
ATOM 801 N N . SER A 1 100 ? 2.906 -8.946 -0.430 1.00 83.12 100 SER A N 1
ATOM 802 C CA . SER A 1 100 ? 1.652 -8.367 -0.933 1.00 83.12 100 SER A CA 1
ATOM 803 C C . SER A 1 100 ? 1.785 -6.913 -1.407 1.00 83.12 100 SER A C 1
ATOM 805 O O . SER A 1 100 ? 1.165 -6.538 -2.399 1.00 83.12 100 SER A O 1
ATOM 807 N N . PHE A 1 101 ? 2.611 -6.100 -0.736 1.00 78.75 101 PHE A N 1
ATOM 808 C CA . PHE A 1 101 ? 2.717 -4.662 -1.014 1.00 78.75 101 PHE A CA 1
ATOM 809 C C . PHE A 1 101 ? 3.785 -4.310 -2.062 1.00 78.75 101 PHE A C 1
ATOM 811 O O . PHE A 1 101 ? 3.527 -3.541 -2.983 1.00 78.75 101 PHE A O 1
ATOM 818 N N . LEU A 1 102 ? 4.992 -4.873 -1.941 1.00 77.50 102 LEU A N 1
ATOM 819 C CA . LEU A 1 102 ? 6.135 -4.582 -2.823 1.00 77.50 102 LEU A CA 1
ATOM 820 C C . LEU A 1 102 ? 6.344 -5.641 -3.918 1.00 77.50 102 LEU A C 1
ATOM 822 O O . LEU A 1 102 ? 7.404 -5.672 -4.548 1.00 77.50 102 LEU A O 1
ATOM 826 N N . PHE A 1 103 ? 5.361 -6.521 -4.136 1.00 80.19 103 PHE A N 1
ATOM 827 C CA . PHE A 1 103 ? 5.565 -7.793 -4.832 1.00 80.19 103 PHE A CA 1
ATOM 828 C C . PHE A 1 103 ? 6.718 -8.573 -4.180 1.00 80.19 103 PHE A C 1
ATOM 830 O O . PHE A 1 103 ? 6.870 -8.576 -2.963 1.00 80.19 103 PHE A O 1
ATOM 837 N N . SER A 1 104 ? 7.560 -9.244 -4.969 1.00 81.88 104 SER A N 1
ATOM 838 C CA . SER A 1 104 ? 8.727 -9.941 -4.434 1.00 81.88 104 SER A CA 1
ATOM 839 C C . SER A 1 104 ? 9.879 -8.955 -4.180 1.00 81.88 104 SER A C 1
ATOM 841 O O . SER A 1 104 ? 10.511 -8.503 -5.144 1.00 81.88 104 SER A O 1
ATOM 843 N N . PRO A 1 105 ? 10.225 -8.650 -2.911 1.00 80.69 105 PRO A N 1
ATOM 844 C CA . PRO A 1 105 ? 11.327 -7.741 -2.594 1.00 80.69 105 PRO A CA 1
ATOM 845 C C . PRO A 1 105 ? 12.688 -8.304 -3.022 1.00 80.69 105 PRO A C 1
ATOM 847 O O . PRO A 1 105 ? 13.638 -7.548 -3.165 1.00 80.69 105 PRO A O 1
ATOM 850 N N . LEU A 1 106 ? 12.784 -9.613 -3.288 1.00 84.06 106 LEU A N 1
ATOM 851 C CA . LEU A 1 106 ? 14.004 -10.272 -3.772 1.00 84.06 106 LEU A CA 1
ATOM 852 C C . LEU A 1 106 ? 14.439 -9.790 -5.162 1.00 84.06 106 LEU A C 1
ATOM 854 O O . LEU A 1 106 ? 15.590 -9.969 -5.548 1.00 84.06 106 LEU A O 1
ATOM 858 N N . ILE A 1 107 ? 13.507 -9.222 -5.926 1.00 85.75 107 ILE A N 1
ATOM 859 C CA . ILE A 1 107 ? 13.735 -8.769 -7.299 1.00 85.75 107 ILE A CA 1
ATOM 860 C C . ILE A 1 107 ? 14.161 -7.296 -7.320 1.00 85.75 107 ILE A C 1
ATOM 862 O O . ILE A 1 107 ? 14.902 -6.858 -8.201 1.00 85.75 107 ILE A O 1
ATOM 866 N N . SER A 1 108 ? 13.673 -6.516 -6.359 1.00 85.12 108 SER A N 1
ATOM 867 C CA . SER A 1 108 ? 13.869 -5.072 -6.317 1.00 85.12 108 SER A CA 1
ATOM 868 C C . SER A 1 108 ? 15.263 -4.720 -5.783 1.00 85.12 108 SER A C 1
ATOM 870 O O . SER A 1 108 ? 15.711 -5.301 -4.796 1.00 85.12 108 SER A O 1
ATOM 872 N N . PRO A 1 109 ? 15.970 -3.747 -6.388 1.00 87.38 109 PRO A N 1
ATOM 873 C CA . PRO A 1 109 ? 17.275 -3.329 -5.890 1.00 87.38 109 PRO A CA 1
ATOM 874 C C . PRO A 1 109 ? 17.152 -2.702 -4.495 1.00 87.38 109 PRO A C 1
ATOM 876 O O . PRO A 1 109 ? 16.201 -1.969 -4.215 1.00 87.38 109 PRO A O 1
ATOM 879 N N . PHE A 1 110 ? 18.156 -2.927 -3.642 1.00 89.00 110 PHE A N 1
ATOM 880 C CA . PHE A 1 110 ? 18.151 -2.486 -2.240 1.00 89.00 110 PHE A CA 1
ATOM 881 C C . PHE A 1 110 ? 17.843 -0.992 -2.071 1.00 89.00 110 PHE A C 1
ATOM 883 O O . PHE A 1 110 ? 17.010 -0.623 -1.248 1.00 89.00 110 PHE A O 1
ATOM 890 N N . PHE A 1 111 ? 18.448 -0.130 -2.894 1.00 90.69 111 PHE A N 1
ATOM 891 C CA . PHE A 1 111 ? 18.197 1.313 -2.853 1.00 90.69 111 PHE A CA 1
ATOM 892 C C . PHE A 1 111 ? 16.712 1.665 -3.052 1.00 90.69 111 PHE A C 1
ATOM 894 O O . PHE A 1 111 ? 16.186 2.526 -2.350 1.00 90.69 111 PHE A O 1
ATOM 901 N N . ALA A 1 112 ? 16.016 0.978 -3.964 1.00 89.00 112 ALA A N 1
ATOM 902 C CA . ALA A 1 112 ? 14.593 1.218 -4.195 1.00 89.00 112 ALA A CA 1
ATOM 903 C C . ALA A 1 112 ? 13.750 0.788 -2.986 1.00 89.00 112 ALA A C 1
ATOM 905 O O . ALA A 1 112 ? 12.831 1.506 -2.598 1.00 89.00 112 ALA A O 1
ATOM 906 N N . ILE A 1 113 ? 14.100 -0.339 -2.356 1.00 90.06 113 ILE A N 1
ATOM 907 C CA . ILE A 1 113 ? 13.432 -0.825 -1.141 1.00 90.06 113 ILE A CA 1
ATOM 908 C C . ILE A 1 113 ? 13.599 0.184 -0.003 1.00 90.06 113 ILE A C 1
ATOM 910 O O . ILE A 1 113 ? 12.612 0.552 0.627 1.00 90.06 113 ILE A O 1
ATOM 914 N N . VAL A 1 114 ? 14.820 0.676 0.229 1.00 93.06 114 VAL A N 1
ATOM 915 C CA . VAL A 1 114 ? 15.087 1.687 1.264 1.00 93.06 114 VAL A CA 1
ATOM 916 C C . VAL A 1 114 ? 14.307 2.972 0.992 1.00 93.06 114 VAL A C 1
ATOM 918 O O . VAL A 1 114 ? 13.710 3.524 1.911 1.00 93.06 114 VAL A O 1
ATOM 921 N N . ASN A 1 115 ? 14.253 3.430 -0.261 1.00 92.00 115 ASN A N 1
ATOM 922 C CA . ASN A 1 115 ? 13.506 4.632 -0.622 1.00 92.00 115 ASN A CA 1
ATOM 923 C C . ASN A 1 115 ? 12.000 4.491 -0.332 1.00 92.00 115 ASN A C 1
ATOM 925 O O . ASN A 1 115 ? 11.401 5.375 0.281 1.00 92.00 115 ASN A O 1
ATOM 929 N N . VAL A 1 116 ? 11.393 3.359 -0.711 1.00 90.62 116 VAL A N 1
ATOM 930 C CA . VAL A 1 116 ? 9.982 3.086 -0.390 1.00 90.62 116 VAL A CA 1
ATOM 931 C C . VAL A 1 116 ? 9.778 2.948 1.118 1.00 90.62 116 VAL A C 1
ATOM 933 O O . VAL A 1 116 ? 8.809 3.487 1.645 1.00 90.62 116 VAL A O 1
ATOM 936 N N . PHE A 1 117 ? 10.695 2.286 1.826 1.00 91.56 117 PHE A N 1
ATOM 937 C CA . PHE A 1 117 ? 10.620 2.127 3.276 1.00 91.56 117 PHE A CA 1
ATOM 938 C C . PHE A 1 117 ? 10.651 3.471 4.012 1.00 91.56 117 PHE A C 1
ATOM 940 O O . PHE A 1 117 ? 9.867 3.673 4.936 1.00 91.56 117 PHE A O 1
ATOM 947 N N . LEU A 1 118 ? 11.500 4.412 3.590 1.00 94.94 118 LEU A N 1
ATOM 948 C CA . LEU A 1 118 ? 11.529 5.757 4.166 1.00 94.94 118 LEU A CA 1
ATOM 949 C C . LEU A 1 118 ? 10.196 6.483 3.948 1.00 94.94 118 LEU A C 1
ATOM 951 O O . LEU A 1 118 ? 9.644 7.034 4.897 1.00 94.94 118 LEU A O 1
ATOM 955 N N . GLY A 1 119 ? 9.640 6.433 2.734 1.00 92.62 119 GLY A N 1
ATOM 956 C CA . GLY A 1 119 ? 8.321 7.006 2.447 1.00 92.62 119 GLY A CA 1
ATOM 957 C C . GLY A 1 119 ? 7.207 6.370 3.286 1.00 92.62 119 GLY A C 1
ATOM 958 O O . GLY A 1 119 ? 6.411 7.080 3.900 1.00 92.62 119 GLY A O 1
ATOM 959 N N . TYR A 1 120 ? 7.202 5.039 3.377 1.00 91.56 120 TYR A N 1
ATOM 960 C CA . TYR A 1 120 ? 6.293 4.277 4.233 1.00 91.56 120 TYR A CA 1
ATOM 961 C C . TYR A 1 120 ? 6.405 4.713 5.696 1.00 91.56 120 TYR A C 1
ATOM 963 O O . TYR A 1 120 ? 5.394 5.021 6.319 1.00 91.56 120 TYR A O 1
ATOM 971 N N . PHE A 1 121 ? 7.624 4.798 6.233 1.00 93.81 121 PHE A N 1
ATOM 972 C CA . PHE A 1 121 ? 7.861 5.180 7.621 1.00 93.81 121 PHE A CA 1
ATOM 973 C C . PHE A 1 121 ? 7.334 6.588 7.916 1.00 93.81 121 PHE A C 1
ATOM 975 O O . PHE A 1 121 ? 6.624 6.788 8.901 1.00 93.81 121 PHE A O 1
ATOM 982 N N . LEU A 1 122 ? 7.629 7.555 7.040 1.00 94.56 122 LEU A N 1
ATOM 983 C CA . LEU A 1 122 ? 7.147 8.928 7.182 1.00 94.56 122 LEU A CA 1
ATOM 984 C C . LEU A 1 122 ? 5.615 8.991 7.162 1.00 94.56 122 LEU A C 1
ATOM 986 O O . LEU A 1 122 ? 5.010 9.628 8.020 1.00 94.56 122 LEU A O 1
ATOM 990 N N . ILE A 1 123 ? 4.963 8.318 6.215 1.00 92.81 123 ILE A N 1
ATOM 991 C CA . ILE A 1 123 ? 3.503 8.385 6.093 1.00 92.81 123 ILE A CA 1
ATOM 992 C C . ILE A 1 123 ? 2.833 7.641 7.252 1.00 92.81 123 ILE A C 1
ATOM 994 O O . ILE A 1 123 ? 2.010 8.220 7.963 1.00 92.81 123 ILE A O 1
ATOM 998 N N . VAL A 1 124 ? 3.203 6.379 7.475 1.00 92.56 124 VAL A N 1
ATOM 999 C CA . VAL A 1 124 ? 2.502 5.487 8.406 1.00 92.56 124 VAL A CA 1
ATOM 1000 C C . VAL A 1 124 ? 2.808 5.805 9.862 1.00 92.56 124 VAL A C 1
ATOM 1002 O O . VAL A 1 124 ? 1.893 5.771 10.678 1.00 92.56 124 VAL A O 1
ATOM 1005 N N . TYR A 1 125 ? 4.048 6.156 10.206 1.00 92.38 125 TYR A N 1
ATOM 1006 C CA . TYR A 1 125 ? 4.437 6.363 11.606 1.00 92.38 125 TYR A CA 1
ATOM 1007 C C . TYR A 1 125 ? 4.561 7.828 12.023 1.00 92.38 125 TYR A C 1
ATOM 1009 O O . TYR A 1 125 ? 4.630 8.097 13.221 1.00 92.38 125 TYR A O 1
ATOM 1017 N N . ILE A 1 126 ? 4.553 8.781 11.084 1.00 94.31 126 ILE A N 1
ATOM 1018 C CA . ILE A 1 126 ? 4.599 10.214 11.413 1.00 94.31 126 ILE A CA 1
ATOM 1019 C C . ILE A 1 126 ? 3.300 10.905 11.001 1.00 94.31 126 ILE A C 1
ATOM 1021 O O . ILE A 1 126 ? 2.565 11.387 11.861 1.00 94.31 126 ILE A O 1
ATOM 1025 N N . VAL A 1 127 ? 2.977 10.932 9.706 1.00 94.88 127 VAL A N 1
ATOM 1026 C CA . VAL A 1 127 ? 1.841 11.719 9.195 1.00 94.88 127 VAL A CA 1
ATOM 1027 C C . VAL A 1 127 ? 0.502 11.199 9.725 1.00 94.88 127 VAL A C 1
ATOM 1029 O O . VAL A 1 127 ? -0.301 11.990 10.222 1.00 94.88 127 VAL A O 1
ATOM 1032 N N . ILE A 1 128 ? 0.259 9.885 9.663 1.00 94.00 128 ILE A N 1
ATOM 1033 C CA . ILE A 1 128 ? -1.007 9.288 10.118 1.00 94.00 128 ILE A CA 1
ATOM 1034 C C . ILE A 1 128 ? -1.229 9.509 11.629 1.00 94.00 128 ILE A C 1
ATOM 1036 O O . ILE A 1 128 ? -2.284 10.040 11.987 1.00 94.00 128 ILE A O 1
ATOM 1040 N N . PRO A 1 129 ? -0.268 9.208 12.531 1.00 93.19 129 PRO A N 1
ATOM 1041 C CA . PRO A 1 129 ? -0.430 9.478 13.957 1.00 93.19 129 PRO A CA 1
ATOM 1042 C C . PRO A 1 129 ? -0.604 10.961 14.290 1.00 93.19 129 PRO A C 1
ATOM 1044 O O . PRO A 1 129 ? -1.437 11.287 15.133 1.00 93.19 129 PRO A O 1
ATOM 1047 N N . ILE A 1 130 ? 0.121 11.872 13.626 1.00 94.31 130 ILE A N 1
ATOM 1048 C CA . ILE A 1 130 ? -0.052 13.320 13.837 1.00 94.31 130 ILE A CA 1
ATOM 1049 C C . ILE A 1 130 ? -1.453 13.764 13.407 1.00 94.31 130 ILE A C 1
ATOM 1051 O O . ILE A 1 130 ? -2.099 14.527 14.123 1.00 94.31 130 ILE A O 1
ATOM 1055 N N . SER A 1 131 ? -1.954 13.268 12.277 1.00 93.75 131 SER A N 1
ATOM 1056 C CA . SER A 1 131 ? -3.298 13.597 11.793 1.00 93.75 131 SER A CA 1
ATOM 1057 C C . SER A 1 131 ? -4.395 13.087 12.741 1.00 93.75 131 SER A C 1
ATOM 1059 O O . SER A 1 131 ? -5.296 13.840 13.115 1.00 93.75 131 SER A O 1
ATOM 1061 N N . TYR A 1 132 ? -4.285 11.835 13.195 1.00 93.75 132 TYR A N 1
ATOM 1062 C CA . TYR A 1 132 ? -5.290 11.177 14.035 1.00 93.75 132 TYR A CA 1
ATOM 1063 C C . TYR A 1 132 ? -5.218 11.617 15.510 1.00 93.75 132 TYR A C 1
ATOM 1065 O O . TYR A 1 132 ? -6.190 12.114 16.087 1.00 93.75 132 TYR A O 1
ATOM 1073 N N . TYR A 1 133 ? -4.048 11.480 16.142 1.00 91.31 133 TYR A N 1
ATOM 1074 C CA . TYR A 1 133 ? -3.854 11.804 17.557 1.00 91.31 133 TYR A CA 1
ATOM 1075 C C . TYR A 1 133 ? -3.451 13.256 17.797 1.00 91.31 133 TYR A C 1
ATOM 1077 O O . TYR A 1 133 ? -3.786 13.788 18.844 1.00 91.31 133 TYR A O 1
ATOM 1085 N N . GLY A 1 134 ? -2.736 13.919 16.894 1.00 90.38 134 GLY A N 1
ATOM 1086 C CA . GLY A 1 134 ? -2.307 15.305 17.118 1.00 90.38 134 GLY A CA 1
ATOM 1087 C C . GLY A 1 134 ? -3.414 16.308 16.806 1.00 90.38 134 GLY A C 1
ATOM 1088 O O . GLY A 1 134 ? -3.850 17.060 17.673 1.00 90.38 134 GLY A O 1
ATOM 1089 N N . LEU A 1 135 ? -3.872 16.297 15.556 1.00 90.81 135 LEU A N 1
ATOM 1090 C CA . LEU A 1 135 ? -4.737 17.337 14.996 1.00 90.81 135 LEU A CA 1
ATOM 1091 C C . LEU A 1 135 ? -6.223 16.957 14.963 1.00 90.81 135 LEU A C 1
ATOM 1093 O O . LEU A 1 135 ? -7.056 17.841 14.787 1.00 90.81 135 LEU A O 1
ATOM 1097 N N . ASN A 1 136 ? -6.557 15.670 15.134 1.00 90.81 136 ASN A N 1
ATOM 1098 C CA . ASN A 1 136 ? -7.921 15.141 15.016 1.00 90.81 136 ASN A CA 1
ATOM 1099 C C . ASN A 1 136 ? -8.631 15.647 13.746 1.00 90.81 136 ASN A C 1
ATOM 1101 O O . ASN A 1 136 ? -9.760 16.145 13.791 1.00 90.81 136 ASN A O 1
ATOM 1105 N N . VAL A 1 137 ? -7.928 15.576 12.614 1.00 88.25 137 VAL A N 1
ATOM 1106 C CA . VAL A 1 137 ? -8.413 16.136 11.348 1.00 88.25 137 VAL A CA 1
ATOM 1107 C C . VAL A 1 137 ? -9.740 15.464 10.980 1.00 88.25 137 VAL A C 1
ATOM 1109 O O . VAL A 1 137 ? -9.838 14.242 11.005 1.00 88.25 137 VAL A O 1
ATOM 1112 N N . TYR A 1 138 ? -10.771 16.257 10.674 1.00 86.69 138 TYR A N 1
ATOM 1113 C CA . TYR A 1 138 ? -12.129 15.778 10.360 1.00 86.69 138 TYR A CA 1
ATOM 1114 C C . TYR A 1 138 ? -12.793 14.921 11.453 1.00 86.69 138 TYR A C 1
ATOM 1116 O O . TYR A 1 138 ? -13.564 14.021 11.142 1.00 86.69 138 TYR A O 1
ATOM 1124 N N . HIS A 1 139 ? -12.516 15.194 12.733 1.00 89.38 139 HIS A N 1
ATOM 1125 C CA . HIS A 1 139 ? -13.051 14.403 13.854 1.00 89.38 139 HIS A CA 1
ATOM 1126 C C . HIS A 1 139 ? -12.692 12.910 13.757 1.00 89.38 139 HIS A C 1
ATOM 1128 O O . HIS A 1 139 ? -13.442 12.041 14.202 1.00 89.38 139 HIS A O 1
ATOM 1134 N N . ALA A 1 140 ? -11.513 12.624 13.197 1.00 88.06 140 ALA A N 1
ATOM 1135 C CA . ALA A 1 140 ? -11.026 11.284 12.911 1.00 88.06 140 ALA A CA 1
ATOM 1136 C C . ALA A 1 140 ? -11.088 10.290 14.074 1.00 88.06 140 ALA A C 1
ATOM 1138 O O . ALA A 1 140 ? -11.274 9.098 13.857 1.00 88.06 140 ALA A O 1
ATOM 1139 N N . ARG A 1 141 ? -10.950 10.763 15.314 1.00 88.69 141 ARG A N 1
ATOM 1140 C CA . ARG A 1 141 ? -10.976 9.907 16.508 1.00 88.69 141 ARG A CA 1
ATOM 1141 C C . ARG A 1 141 ? -12.322 9.227 16.769 1.00 88.69 141 ARG A C 1
ATOM 1143 O O . ARG A 1 141 ? -12.371 8.330 17.608 1.00 88.69 141 ARG A O 1
ATOM 1150 N N . ASN A 1 142 ? -13.391 9.644 16.093 1.00 89.12 142 ASN A N 1
ATOM 1151 C CA . ASN A 1 142 ? -14.711 9.027 16.225 1.00 89.12 142 ASN A CA 1
ATOM 1152 C C . ASN A 1 142 ? -14.789 7.645 15.557 1.00 89.12 142 ASN A C 1
ATOM 1154 O O . ASN A 1 142 ? -15.720 6.892 15.825 1.00 89.12 142 ASN A O 1
ATOM 1158 N N . PHE A 1 143 ? -13.831 7.301 14.695 1.00 90.38 143 PHE A N 1
ATOM 1159 C CA . PHE A 1 143 ? -13.813 6.052 13.941 1.00 90.38 143 PHE A CA 1
ATOM 1160 C C . PHE A 1 143 ? -12.414 5.407 13.951 1.00 90.38 143 PHE A C 1
ATOM 1162 O O . PHE A 1 143 ? -11.434 6.047 14.334 1.00 90.38 143 PHE A O 1
ATOM 1169 N N . PRO A 1 144 ? -12.284 4.120 13.576 1.00 90.88 144 PRO A N 1
ATOM 1170 C CA . PRO A 1 144 ? -11.006 3.412 13.611 1.00 90.88 144 PRO A CA 1
ATOM 1171 C C . PRO A 1 144 ? -9.922 4.082 12.754 1.00 90.88 144 PRO A C 1
ATOM 1173 O O . PRO A 1 144 ? -10.185 4.529 11.639 1.00 90.88 144 PRO A O 1
ATOM 1176 N N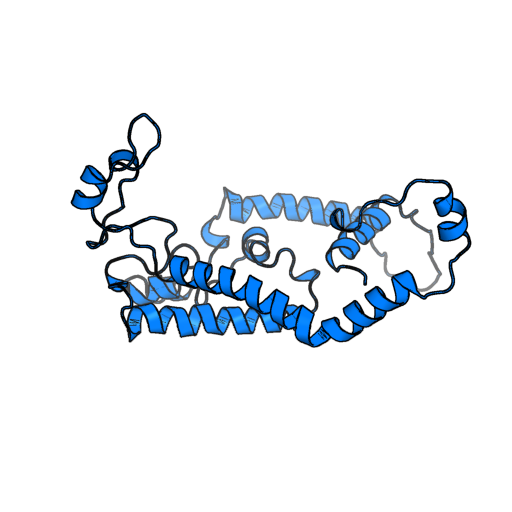 . ILE A 1 145 ? -8.673 4.082 13.242 1.00 91.75 145 ILE A N 1
ATOM 1177 C CA . ILE A 1 145 ? -7.517 4.642 12.515 1.00 91.75 145 ILE A CA 1
ATOM 1178 C C . ILE A 1 145 ? -7.267 3.933 11.176 1.00 91.75 145 ILE A C 1
ATOM 1180 O O . ILE A 1 145 ? -6.897 4.581 10.197 1.00 91.75 145 ILE A O 1
ATOM 1184 N N . TYR A 1 146 ? -7.500 2.618 11.143 1.00 92.38 146 TYR A N 1
ATOM 1185 C CA . TYR A 1 146 ? -7.349 1.736 9.993 1.00 92.38 146 TYR A CA 1
ATOM 1186 C C . TYR A 1 146 ? -8.662 0.980 9.773 1.00 92.38 146 TYR A C 1
ATOM 1188 O O . TYR A 1 146 ? -9.054 0.151 10.591 1.00 92.38 146 TYR A O 1
ATOM 1196 N N . SER A 1 147 ? -9.355 1.289 8.681 1.00 91.56 147 SER A N 1
ATOM 1197 C CA . SER A 1 147 ? -10.508 0.528 8.193 1.00 91.56 147 SER A CA 1
ATOM 1198 C C . SER A 1 147 ? -10.772 0.865 6.723 1.00 91.56 147 SER A C 1
ATOM 1200 O O . SER A 1 147 ? -10.493 1.986 6.287 1.00 91.56 147 SER A O 1
ATOM 1202 N N . ALA A 1 148 ? -11.301 -0.103 5.975 1.00 90.56 148 ALA A N 1
ATOM 1203 C CA . ALA A 1 148 ? -11.822 0.096 4.624 1.00 90.56 148 ALA A CA 1
ATOM 1204 C C . ALA A 1 148 ? -13.316 0.477 4.614 1.00 90.56 148 ALA A C 1
ATOM 1206 O O . ALA A 1 148 ? -13.847 0.827 3.562 1.00 90.56 148 ALA A O 1
ATOM 1207 N N . ASP A 1 149 ? -13.982 0.403 5.767 1.00 92.88 149 ASP A N 1
ATOM 1208 C CA . ASP A 1 149 ? -15.398 0.720 5.901 1.00 92.88 149 ASP A CA 1
ATOM 1209 C C . ASP A 1 149 ? -15.650 2.234 5.901 1.00 92.88 149 ASP A C 1
ATOM 1211 O O . ASP A 1 149 ? -14.761 3.057 6.146 1.00 92.88 149 ASP A O 1
ATOM 1215 N N . LEU A 1 150 ? -16.905 2.586 5.633 1.00 93.25 150 LEU A N 1
ATOM 1216 C CA . LEU A 1 150 ? -17.410 3.952 5.629 1.00 93.25 150 LEU A CA 1
ATOM 1217 C C . LEU A 1 150 ? -18.133 4.245 6.944 1.00 93.25 150 LEU A C 1
ATOM 1219 O O . LEU A 1 150 ? -18.842 3.380 7.461 1.00 93.25 150 LEU A O 1
ATOM 1223 N N . PHE A 1 151 ? -18.018 5.474 7.445 1.00 94.56 151 PHE A N 1
ATOM 1224 C CA . PHE A 1 151 ? -18.592 5.868 8.732 1.00 94.56 151 PHE A CA 1
ATOM 1225 C C . PHE A 1 151 ? -19.480 7.109 8.632 1.00 94.56 151 PHE A C 1
ATOM 1227 O O . PHE A 1 151 ? -19.249 7.999 7.814 1.00 94.56 151 PHE A O 1
ATOM 1234 N N . THR A 1 152 ? -20.492 7.191 9.492 1.00 93.44 152 THR A N 1
ATOM 1235 C CA . THR A 1 152 ? -21.212 8.438 9.778 1.00 93.44 152 THR A CA 1
ATOM 1236 C C . THR A 1 152 ? -20.376 9.330 10.707 1.00 93.44 152 THR A C 1
ATOM 1238 O O . THR A 1 152 ? -19.342 8.910 11.230 1.00 93.44 152 THR A O 1
ATOM 1241 N N . ASN A 1 153 ? -20.799 10.578 10.933 1.00 91.06 153 ASN A N 1
ATOM 1242 C CA . ASN A 1 153 ? -20.109 11.498 11.857 1.00 91.06 153 ASN A CA 1
ATOM 1243 C C . ASN A 1 153 ? -20.011 10.957 13.297 1.00 91.06 153 ASN A C 1
ATOM 1245 O O . ASN A 1 153 ? -19.061 11.272 14.017 1.00 91.06 153 ASN A O 1
ATOM 1249 N N . ASP A 1 154 ? -20.965 10.111 13.687 1.00 89.00 154 ASP A N 1
ATOM 1250 C CA . ASP A 1 154 ? -21.049 9.495 15.014 1.00 89.00 154 ASP A CA 1
ATOM 1251 C C . ASP A 1 154 ? -20.213 8.206 15.136 1.00 89.00 154 ASP A C 1
ATOM 1253 O O . ASP A 1 154 ? -20.251 7.538 16.168 1.00 89.00 154 ASP A O 1
ATOM 1257 N N . GLY A 1 155 ? -19.479 7.822 14.082 1.00 88.94 155 GLY A N 1
ATOM 1258 C CA . GLY A 1 155 ? -18.630 6.625 14.066 1.00 88.94 155 GLY A CA 1
ATOM 1259 C C . GLY A 1 155 ? -19.373 5.310 13.805 1.00 88.94 155 GLY A C 1
ATOM 1260 O O . GLY A 1 155 ? -18.780 4.239 13.924 1.00 88.94 155 GLY A O 1
ATOM 1261 N N . GLN A 1 156 ? -20.658 5.362 13.439 1.00 92.50 156 GLN A N 1
ATOM 1262 C CA . GLN A 1 156 ? -21.422 4.178 13.031 1.00 92.50 156 GLN A CA 1
ATOM 1263 C C . GLN A 1 156 ? -21.119 3.812 11.579 1.00 92.50 156 GLN A C 1
ATOM 1265 O O . GLN A 1 156 ? -20.782 4.683 10.779 1.00 92.50 156 GLN A O 1
ATOM 1270 N N . LEU A 1 157 ? -21.273 2.535 11.223 1.00 93.25 157 LEU A N 1
ATOM 1271 C CA . LEU A 1 157 ? -21.123 2.089 9.836 1.00 93.25 157 LEU A CA 1
ATOM 1272 C C . LEU A 1 157 ? -22.135 2.801 8.930 1.00 93.25 157 LEU A C 1
ATOM 1274 O O . LEU A 1 157 ? -23.326 2.882 9.241 1.00 93.25 157 LEU A O 1
ATOM 1278 N N . TYR A 1 158 ? -21.649 3.318 7.807 1.00 93.75 158 TYR A N 1
ATOM 1279 C CA . TYR A 1 158 ? -22.463 4.044 6.844 1.00 93.75 158 TYR A CA 1
ATOM 1280 C C . TYR A 1 158 ? -23.271 3.065 5.988 1.00 93.75 158 TYR A C 1
ATOM 1282 O O . TYR A 1 158 ? -22.717 2.233 5.270 1.00 93.75 158 TYR A O 1
ATOM 1290 N N . ASP A 1 159 ? -24.593 3.185 6.031 1.00 92.94 159 ASP A N 1
ATOM 1291 C CA . ASP A 1 159 ? -25.499 2.375 5.223 1.00 92.94 159 ASP A CA 1
ATOM 1292 C C . ASP A 1 159 ? -25.612 2.954 3.807 1.00 92.94 159 ASP A C 1
ATOM 1294 O O . ASP A 1 159 ? -26.259 3.978 3.587 1.00 92.94 159 ASP A O 1
ATOM 1298 N N . ILE A 1 160 ? -24.941 2.318 2.848 1.00 90.94 160 ILE A N 1
ATOM 1299 C CA . ILE A 1 160 ? -24.934 2.751 1.444 1.00 90.94 160 ILE A CA 1
ATOM 1300 C C . ILE A 1 160 ? -26.281 2.438 0.777 1.00 90.94 160 ILE A C 1
ATOM 1302 O O . ILE A 1 160 ? -26.730 3.180 -0.092 1.00 90.94 160 ILE A O 1
ATOM 1306 N N . HIS A 1 161 ? -26.961 1.368 1.192 1.00 90.50 161 HIS A N 1
ATOM 1307 C CA . HIS A 1 161 ? -28.209 0.941 0.559 1.00 90.50 161 HIS A CA 1
ATOM 1308 C C . HIS A 1 161 ? -29.361 1.911 0.823 1.00 90.50 161 HIS A C 1
ATOM 1310 O O . HIS A 1 161 ? -30.268 2.007 0.003 1.00 90.50 161 HIS A O 1
ATOM 1316 N N . LYS A 1 162 ? -29.313 2.664 1.927 1.00 90.50 162 LYS A N 1
ATOM 1317 C CA . LYS A 1 162 ? -30.314 3.697 2.237 1.00 90.50 162 LYS A CA 1
ATOM 1318 C C . LYS A 1 162 ? -30.220 4.936 1.355 1.00 90.50 162 LYS A C 1
ATOM 1320 O O . LYS A 1 162 ? -31.235 5.578 1.118 1.00 90.50 162 LYS A O 1
ATOM 1325 N N . ILE A 1 163 ? -29.025 5.267 0.871 1.00 92.75 163 ILE A N 1
ATOM 1326 C CA . ILE A 1 163 ? -28.801 6.468 0.056 1.00 92.75 163 ILE A CA 1
ATOM 1327 C C . ILE A 1 163 ? -28.846 6.184 -1.448 1.00 92.75 163 ILE A C 1
ATOM 1329 O O . ILE A 1 163 ? -28.688 7.109 -2.237 1.00 92.75 163 ILE A O 1
ATOM 1333 N N . VAL A 1 164 ? -29.014 4.925 -1.861 1.00 92.94 164 VAL A N 1
ATOM 1334 C CA . VAL A 1 164 ? -29.052 4.526 -3.272 1.00 92.94 164 VAL A CA 1
ATOM 1335 C C . VAL A 1 164 ? -30.463 4.082 -3.630 1.00 92.94 164 VAL A C 1
ATOM 1337 O O . VAL A 1 164 ? -31.004 3.142 -3.053 1.00 92.94 164 VAL A O 1
ATOM 1340 N N . ASN A 1 165 ? -31.063 4.754 -4.607 1.00 90.12 165 ASN A N 1
ATOM 1341 C CA . ASN A 1 165 ? -32.402 4.427 -5.073 1.00 90.12 165 ASN A CA 1
ATOM 1342 C C . ASN A 1 165 ? -32.410 3.161 -5.962 1.00 90.12 165 ASN A C 1
ATOM 1344 O O . ASN A 1 165 ? -31.373 2.645 -6.382 1.00 90.12 165 ASN A O 1
ATOM 1348 N N . ASN A 1 166 ? -33.602 2.686 -6.337 1.00 90.50 166 ASN A N 1
ATOM 1349 C CA . ASN A 1 166 ? -33.769 1.506 -7.205 1.00 90.50 166 ASN A CA 1
ATOM 1350 C C . ASN A 1 166 ? -33.177 1.662 -8.624 1.00 90.50 166 ASN A C 1
ATOM 1352 O O . ASN A 1 166 ? -33.133 0.692 -9.377 1.00 90.50 166 ASN A O 1
ATOM 1356 N N . LYS A 1 167 ? -32.759 2.873 -9.015 1.00 90.81 167 LYS A N 1
ATOM 1357 C CA . LYS A 1 167 ? -32.088 3.171 -10.288 1.00 90.81 167 LYS A CA 1
ATOM 1358 C C . LYS A 1 167 ? -30.565 3.272 -10.145 1.00 90.81 167 LYS A C 1
ATOM 1360 O O . LYS A 1 167 ? -29.905 3.630 -11.114 1.00 90.81 167 LYS A O 1
ATOM 1365 N N . PHE A 1 168 ? -30.013 2.944 -8.974 1.00 89.75 168 PHE A N 1
ATOM 1366 C CA . PHE A 1 168 ? -28.598 3.118 -8.634 1.00 89.75 168 PHE A CA 1
ATOM 1367 C C . PHE A 1 168 ? -28.113 4.578 -8.660 1.00 89.75 168 PHE A C 1
ATOM 1369 O O . PHE A 1 168 ? -26.932 4.846 -8.867 1.00 89.75 168 PHE A O 1
ATOM 1376 N N . GLU A 1 169 ? -29.012 5.530 -8.418 1.00 92.75 169 GLU A N 1
ATOM 1377 C CA . GLU A 1 169 ? -28.676 6.945 -8.252 1.00 92.75 169 GLU A CA 1
ATOM 1378 C C . GLU A 1 169 ? -28.711 7.321 -6.768 1.00 92.75 169 GLU A C 1
ATOM 1380 O O . GLU A 1 169 ? -29.410 6.698 -5.964 1.00 92.75 169 GLU A O 1
ATOM 1385 N N . ILE A 1 170 ? -27.964 8.363 -6.408 1.00 91.38 170 ILE A N 1
ATOM 1386 C CA . ILE A 1 170 ? -27.928 8.866 -5.034 1.00 91.38 170 ILE A CA 1
ATOM 1387 C C . ILE A 1 170 ? -29.247 9.584 -4.727 1.00 91.38 170 ILE A C 1
ATOM 1389 O O . ILE A 1 170 ? -29.609 10.556 -5.391 1.00 91.38 170 ILE A O 1
ATOM 1393 N N . ASP A 1 171 ? -29.943 9.131 -3.687 1.00 93.75 171 ASP A N 1
ATOM 1394 C CA . ASP A 1 171 ? -31.057 9.847 -3.081 1.00 93.75 171 ASP A CA 1
ATOM 1395 C C . ASP A 1 171 ? -30.507 10.941 -2.159 1.00 93.75 171 ASP A C 1
ATOM 1397 O O . ASP A 1 171 ? -30.093 10.697 -1.023 1.00 93.75 171 ASP A O 1
ATOM 1401 N N . TYR A 1 172 ? -30.485 12.176 -2.663 1.00 92.25 172 TYR A N 1
ATOM 1402 C CA . TYR A 1 172 ? -29.996 13.329 -1.908 1.00 92.25 172 TYR A CA 1
ATOM 1403 C C . TYR A 1 172 ? -30.821 13.627 -0.646 1.00 92.25 172 TYR A C 1
ATOM 1405 O O . TYR A 1 172 ? -30.291 14.229 0.288 1.00 92.25 172 TYR A O 1
ATOM 1413 N N . GLY A 1 173 ? -32.093 13.216 -0.594 1.00 93.75 173 GLY A N 1
ATOM 1414 C CA . GLY A 1 173 ? -32.951 13.393 0.574 1.00 93.75 173 GLY A CA 1
ATOM 1415 C C . GLY A 1 173 ? -32.538 12.473 1.719 1.00 93.75 173 GLY A C 1
ATOM 1416 O O . GLY A 1 173 ? -32.357 12.938 2.844 1.00 93.75 173 GLY A O 1
ATOM 1417 N N . GLU A 1 174 ? -32.329 11.188 1.429 1.00 91.56 174 GLU A N 1
ATOM 1418 C CA . GLU A 1 174 ? -31.810 10.228 2.415 1.00 91.56 174 GLU A CA 1
ATOM 1419 C C . GLU A 1 174 ? -30.347 10.512 2.774 1.00 91.56 174 GLU A C 1
ATOM 1421 O O . GLU A 1 174 ? -29.974 10.473 3.948 1.00 91.56 174 GLU A O 1
ATOM 1426 N N . TYR A 1 175 ? -29.531 10.922 1.799 1.00 93.06 175 TYR A N 1
ATOM 1427 C CA . TYR A 1 175 ? -28.157 11.360 2.046 1.00 93.06 175 TYR A CA 1
ATOM 1428 C C . TYR A 1 175 ? -28.090 12.542 3.024 1.00 93.06 175 TYR A C 1
ATOM 1430 O O . TYR A 1 175 ? -27.282 12.533 3.951 1.00 93.06 175 TYR A O 1
ATOM 1438 N N . ALA A 1 176 ? -28.962 13.545 2.870 1.00 93.00 176 ALA A N 1
ATOM 1439 C CA . ALA A 1 176 ? -29.004 14.691 3.776 1.00 93.00 176 ALA A CA 1
ATOM 1440 C C . ALA A 1 176 ? -29.398 14.301 5.213 1.00 93.00 176 ALA A C 1
ATOM 1442 O O . ALA A 1 176 ? -28.937 14.938 6.159 1.00 93.00 176 ALA A O 1
ATOM 1443 N N . LYS A 1 177 ? -30.216 13.252 5.389 1.00 91.81 177 LYS A N 1
ATOM 1444 C CA . LYS A 1 177 ? -30.594 12.727 6.713 1.00 91.81 177 LYS A CA 1
ATOM 1445 C C . LYS A 1 177 ? -29.458 11.949 7.372 1.00 91.81 177 LYS A C 1
ATOM 1447 O O . LYS A 1 177 ? -29.239 12.095 8.570 1.00 91.81 177 LYS A O 1
ATOM 1452 N N . GLN A 1 178 ? -28.760 11.115 6.603 1.00 91.75 178 GLN A N 1
ATOM 1453 C CA . GLN A 1 178 ? -27.669 10.277 7.107 1.00 91.75 178 GLN A CA 1
ATOM 1454 C C . GLN A 1 178 ? -26.362 11.061 7.300 1.00 91.75 178 GLN A C 1
ATOM 1456 O O . GLN A 1 178 ? -25.535 10.707 8.140 1.00 91.75 178 GLN A O 1
ATOM 1461 N N . GLY A 1 179 ? -26.190 12.148 6.548 1.00 90.81 179 GLY A N 1
ATOM 1462 C CA . GLY A 1 179 ? -25.035 13.028 6.616 1.00 90.81 179 GLY A CA 1
ATOM 1463 C C . GLY A 1 179 ? -23.867 12.567 5.747 1.00 90.81 179 GLY A C 1
ATOM 1464 O O . GLY A 1 179 ? -23.954 11.624 4.952 1.00 90.81 179 GLY A O 1
ATOM 1465 N N . HIS A 1 180 ? -22.752 13.284 5.885 1.00 90.69 180 HIS A N 1
ATOM 1466 C CA . HIS A 1 180 ? -21.552 13.042 5.096 1.00 90.69 180 HIS A CA 1
ATOM 1467 C C . HIS A 1 180 ? -20.906 11.690 5.410 1.00 90.69 180 HIS A C 1
ATOM 1469 O O . HIS A 1 180 ? -20.930 11.205 6.542 1.00 90.69 180 HIS A O 1
ATOM 1475 N N . VAL A 1 181 ? -20.307 11.108 4.373 1.00 91.88 181 VAL A N 1
ATOM 1476 C CA . VAL A 1 181 ? -19.515 9.884 4.471 1.00 91.88 181 VAL A CA 1
ATOM 1477 C C . VAL A 1 181 ? -18.132 10.243 4.998 1.00 91.88 181 VAL A C 1
ATOM 1479 O O . VAL A 1 181 ? -17.443 11.073 4.405 1.00 91.88 181 VAL A O 1
ATOM 1482 N N . ASN A 1 182 ? -17.713 9.579 6.069 1.00 92.81 182 ASN A N 1
ATOM 1483 C CA . ASN A 1 182 ? -16.371 9.682 6.622 1.00 92.81 182 ASN A CA 1
ATOM 1484 C C . ASN A 1 182 ? -15.569 8.408 6.357 1.00 92.81 182 ASN A C 1
ATOM 1486 O O . ASN A 1 182 ? -16.109 7.305 6.267 1.00 92.81 182 ASN A O 1
ATOM 1490 N N . LEU A 1 183 ? -14.258 8.586 6.244 1.00 93.25 183 LEU A N 1
ATOM 1491 C CA . LEU A 1 183 ? -13.283 7.539 5.961 1.00 93.25 183 LEU A CA 1
ATOM 1492 C C . LEU A 1 183 ? -12.269 7.481 7.094 1.00 93.25 183 LEU A C 1
ATOM 1494 O O . LEU A 1 183 ? -11.923 8.523 7.652 1.00 93.25 183 LEU A O 1
ATOM 1498 N N . SER A 1 184 ? -11.723 6.293 7.367 1.00 93.50 184 SER A N 1
ATOM 1499 C CA . SER A 1 184 ? -10.598 6.167 8.297 1.00 93.50 184 SER A CA 1
ATOM 1500 C C . SER A 1 184 ? -9.425 7.060 7.874 1.00 93.50 184 SER A C 1
ATOM 1502 O O . SER A 1 184 ? -9.170 7.271 6.682 1.00 93.50 184 SER A O 1
ATOM 1504 N N . THR A 1 185 ? -8.677 7.586 8.846 1.00 93.25 185 THR A N 1
ATOM 1505 C CA . THR A 1 185 ? -7.542 8.482 8.566 1.00 93.25 185 THR A CA 1
ATOM 1506 C C . THR A 1 185 ? -6.485 7.814 7.700 1.00 93.25 185 THR A C 1
ATOM 1508 O O . THR A 1 185 ? -5.936 8.461 6.808 1.00 93.25 185 THR A O 1
ATOM 1511 N N . PHE A 1 186 ? -6.223 6.523 7.926 1.00 93.50 186 PHE A N 1
ATOM 1512 C CA . PHE A 1 186 ? -5.316 5.754 7.083 1.00 93.50 186 PHE A CA 1
ATOM 1513 C C . PHE A 1 186 ? -5.808 5.706 5.635 1.00 93.50 186 PHE A C 1
ATOM 1515 O O . PHE A 1 186 ? -5.041 5.995 4.719 1.00 93.50 186 PHE A O 1
ATOM 1522 N N . PHE A 1 187 ? -7.086 5.385 5.420 1.00 93.00 187 PHE A N 1
ATOM 1523 C CA . PHE A 1 187 ? -7.644 5.266 4.076 1.00 93.00 187 PHE A CA 1
ATOM 1524 C C . PHE A 1 187 ? -7.636 6.608 3.336 1.00 93.00 187 PHE A C 1
ATOM 1526 O O . PHE A 1 187 ? -7.148 6.680 2.208 1.00 93.00 187 PHE A O 1
ATOM 1533 N N . ALA A 1 188 ? -8.080 7.684 3.992 1.00 93.06 188 ALA A N 1
ATOM 1534 C CA . ALA A 1 188 ? -8.122 9.023 3.408 1.00 93.06 188 ALA A CA 1
ATOM 1535 C C . ALA A 1 188 ? -6.727 9.542 3.014 1.00 93.06 188 ALA A C 1
ATOM 1537 O O . ALA A 1 188 ? -6.533 10.023 1.896 1.00 93.06 188 ALA A O 1
ATOM 1538 N N . LEU A 1 189 ? -5.736 9.418 3.907 1.00 93.25 189 LEU A N 1
ATOM 1539 C CA . LEU A 1 189 ? -4.376 9.889 3.635 1.00 93.25 189 LEU A CA 1
ATOM 1540 C C . LEU A 1 189 ? -3.681 9.049 2.565 1.00 93.25 189 LEU A C 1
ATOM 1542 O O . LEU A 1 189 ? -3.065 9.618 1.664 1.00 93.25 189 LEU A O 1
ATOM 1546 N N . THR A 1 190 ? -3.803 7.720 2.611 1.00 91.44 190 THR A N 1
ATOM 1547 C CA . THR A 1 190 ? -3.202 6.849 1.591 1.00 91.44 190 THR A CA 1
ATOM 1548 C C . THR A 1 190 ? -3.792 7.117 0.206 1.00 91.44 190 THR A C 1
ATOM 1550 O O . THR A 1 190 ? -3.039 7.184 -0.764 1.00 91.44 190 THR A O 1
ATOM 1553 N N . TYR A 1 191 ? -5.102 7.372 0.100 1.00 91.94 191 TYR A N 1
ATOM 1554 C CA . TYR A 1 191 ? -5.711 7.816 -1.160 1.00 91.94 191 TYR A CA 1
ATOM 1555 C C . TYR A 1 191 ? -5.160 9.169 -1.627 1.00 91.94 191 TYR A C 1
ATOM 1557 O O . TYR A 1 191 ? -4.780 9.313 -2.790 1.00 91.94 191 TYR A O 1
ATOM 1565 N N . GLY A 1 192 ? -5.063 10.150 -0.723 1.00 93.00 192 GLY A N 1
ATOM 1566 C CA . GLY A 1 192 ? -4.503 11.469 -1.030 1.00 93.00 192 GLY A CA 1
ATOM 1567 C C . GLY A 1 192 ? -3.067 11.396 -1.559 1.00 93.00 192 GLY A C 1
ATOM 1568 O O . GLY A 1 192 ? -2.751 11.975 -2.601 1.00 93.00 192 GLY A O 1
ATOM 1569 N N . PHE A 1 193 ? -2.202 10.624 -0.897 1.00 91.62 193 PHE A N 1
ATOM 1570 C CA . PHE A 1 193 ? -0.833 10.387 -1.364 1.00 91.62 193 PHE A CA 1
ATOM 1571 C C . PHE A 1 193 ? -0.781 9.559 -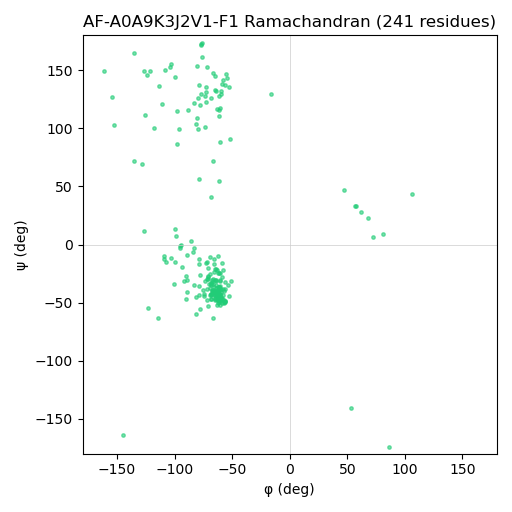2.655 1.00 91.62 193 PHE A C 1
ATOM 1573 O O . PHE A 1 193 ? 0.105 9.778 -3.486 1.00 91.62 193 PHE A O 1
ATOM 1580 N N . GLY A 1 194 ? -1.751 8.668 -2.877 1.00 90.88 194 GLY A N 1
ATOM 1581 C CA . GLY A 1 194 ? -1.938 7.977 -4.152 1.00 90.88 194 GLY A CA 1
ATOM 1582 C C . GLY A 1 194 ? -2.094 8.960 -5.314 1.00 90.88 194 GLY A C 1
ATOM 1583 O O . GLY A 1 194 ? -1.355 8.880 -6.296 1.00 90.88 194 GLY A O 1
ATOM 1584 N N . PHE A 1 195 ? -2.963 9.966 -5.173 1.00 92.88 195 PHE A N 1
ATOM 1585 C CA . PHE A 1 195 ? -3.105 11.027 -6.180 1.00 92.88 195 PHE A CA 1
ATOM 1586 C C . PHE A 1 195 ? -1.843 11.886 -6.317 1.00 92.88 195 PHE A C 1
ATOM 1588 O O . PHE A 1 195 ? -1.427 12.202 -7.435 1.00 92.88 195 PHE A O 1
ATOM 1595 N N . ALA A 1 196 ? -1.184 12.219 -5.203 1.00 93.25 196 ALA A N 1
ATOM 1596 C CA . ALA A 1 196 ? 0.071 12.972 -5.228 1.00 93.25 196 ALA A CA 1
ATOM 1597 C C . ALA A 1 196 ? 1.188 12.230 -5.988 1.00 93.25 196 ALA A C 1
ATOM 1599 O O . ALA A 1 196 ? 2.020 12.862 -6.640 1.00 93.25 196 ALA A O 1
ATOM 1600 N N . THR A 1 197 ? 1.180 10.894 -5.971 1.00 91.06 197 THR A N 1
ATOM 1601 C CA . THR A 1 197 ? 2.154 10.060 -6.693 1.00 91.06 197 THR A CA 1
ATOM 1602 C C . THR A 1 197 ? 2.051 10.243 -8.209 1.00 91.06 197 THR A C 1
ATOM 1604 O O . THR A 1 197 ? 3.077 10.265 -8.892 1.00 91.06 197 THR A O 1
ATOM 1607 N N . ILE A 1 198 ? 0.847 10.459 -8.752 1.00 93.50 198 ILE A N 1
ATOM 1608 C CA . ILE A 1 198 ? 0.649 10.738 -10.184 1.00 93.50 198 ILE A CA 1
ATOM 1609 C C . ILE A 1 198 ? 1.336 12.057 -10.559 1.00 93.50 198 ILE A C 1
ATOM 1611 O O . ILE A 1 198 ? 2.166 12.096 -11.470 1.00 93.50 198 ILE A O 1
ATOM 1615 N N . ALA A 1 199 ? 1.050 13.127 -9.811 1.00 94.56 199 ALA A N 1
ATOM 1616 C CA . ALA A 1 199 ? 1.664 14.435 -10.036 1.00 94.56 199 ALA A CA 1
ATOM 1617 C C . ALA A 1 199 ? 3.192 14.394 -9.848 1.00 94.56 199 ALA A C 1
ATOM 1619 O O . ALA A 1 199 ? 3.937 14.969 -10.646 1.00 94.56 199 ALA A O 1
ATOM 1620 N N . SER A 1 200 ? 3.668 13.666 -8.832 1.00 94.25 200 SER A N 1
ATOM 1621 C CA . SER A 1 200 ? 5.095 13.449 -8.579 1.00 94.25 200 SER A CA 1
ATOM 1622 C C . SER A 1 200 ? 5.774 12.730 -9.745 1.00 94.25 200 SER A C 1
ATOM 1624 O O . SER A 1 200 ? 6.829 13.170 -10.195 1.00 94.25 200 SER A O 1
ATOM 1626 N N . THR A 1 201 ? 5.141 11.695 -10.303 1.00 93.81 201 THR A N 1
ATOM 1627 C CA . THR A 1 201 ? 5.680 10.937 -11.442 1.00 93.81 201 THR A CA 1
ATOM 1628 C C . THR A 1 201 ? 5.823 11.824 -12.676 1.00 93.81 201 THR A C 1
ATOM 1630 O O . THR A 1 201 ? 6.892 11.855 -13.283 1.00 93.81 201 THR A O 1
ATOM 1633 N N . LEU A 1 202 ? 4.791 12.604 -13.018 1.00 95.00 202 LEU A N 1
ATOM 1634 C CA . LEU A 1 202 ? 4.848 13.544 -14.145 1.00 95.00 202 LEU A CA 1
ATOM 1635 C C . LEU A 1 202 ? 5.939 14.602 -13.948 1.00 95.00 202 LEU A C 1
ATOM 1637 O O . LEU A 1 202 ? 6.713 14.877 -14.864 1.00 95.00 202 LEU A O 1
ATOM 1641 N N . THR A 1 203 ? 6.039 15.149 -12.736 1.00 96.25 203 THR A N 1
ATOM 1642 C CA . THR A 1 203 ? 7.060 16.143 -12.384 1.00 96.25 203 THR A CA 1
ATOM 1643 C C . THR A 1 203 ? 8.465 15.547 -12.480 1.00 96.25 203 THR A C 1
ATOM 1645 O O . THR A 1 203 ? 9.357 16.151 -13.072 1.00 96.25 203 THR A O 1
ATOM 1648 N N . HIS A 1 204 ? 8.664 14.333 -11.964 1.00 94.31 204 HIS A N 1
ATOM 1649 C CA . HIS A 1 204 ? 9.936 13.622 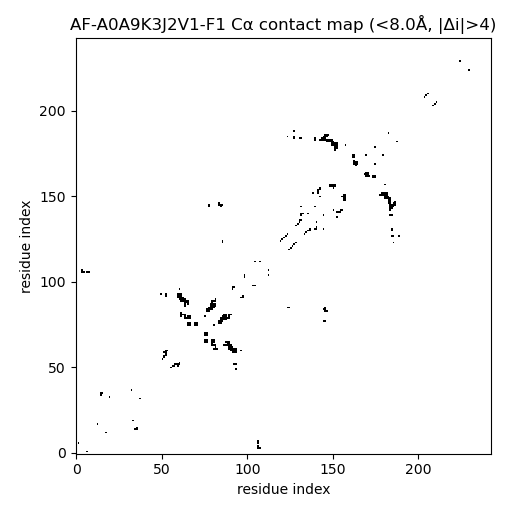-12.032 1.00 94.31 204 HIS A CA 1
ATOM 1650 C C . HIS A 1 204 ? 10.339 13.334 -13.486 1.00 94.31 204 HIS A C 1
ATOM 1652 O O . HIS A 1 204 ? 11.463 13.628 -13.888 1.00 94.31 204 HIS A O 1
ATOM 1658 N N . VAL A 1 205 ? 9.421 12.825 -14.312 1.00 94.94 205 VAL A N 1
ATOM 1659 C CA . VAL A 1 205 ? 9.692 12.585 -15.739 1.00 94.94 205 VAL A CA 1
ATOM 1660 C C . VAL A 1 205 ? 10.032 13.890 -16.458 1.00 94.94 205 VAL A C 1
ATOM 1662 O O . VAL A 1 205 ? 11.029 13.946 -17.178 1.00 94.94 205 VAL A O 1
ATOM 1665 N N . GLY A 1 206 ? 9.264 14.955 -16.220 1.00 95.12 206 GLY A N 1
ATOM 1666 C CA . GLY A 1 206 ? 9.495 16.262 -16.830 1.00 95.12 206 GLY A CA 1
ATOM 1667 C C . GLY A 1 206 ? 10.852 16.869 -16.464 1.00 95.12 206 GLY A C 1
ATOM 1668 O O . GLY A 1 206 ? 11.577 17.323 -17.348 1.00 95.12 206 GLY A O 1
ATOM 1669 N N . LEU A 1 207 ? 11.230 16.843 -15.183 1.00 95.94 207 LEU A N 1
ATOM 1670 C CA . LEU A 1 207 ? 12.472 17.460 -14.709 1.00 95.94 207 LEU A CA 1
ATOM 1671 C C . LEU A 1 207 ? 13.723 16.656 -15.077 1.00 95.94 207 LEU A C 1
ATOM 1673 O O . LEU A 1 207 ? 14.713 17.242 -15.517 1.00 95.94 207 LEU A O 1
ATOM 1677 N N . PHE A 1 208 ? 13.691 15.331 -14.911 1.00 94.12 208 PHE A N 1
ATOM 1678 C CA . PHE A 1 208 ? 14.878 14.491 -15.096 1.00 94.12 208 PHE A CA 1
ATOM 1679 C C . PHE A 1 208 ? 15.046 14.012 -16.539 1.00 94.12 208 PHE A C 1
ATOM 1681 O O . PHE A 1 208 ? 16.157 14.037 -17.066 1.00 94.12 208 PHE A O 1
ATOM 1688 N N . TYR A 1 209 ? 13.954 13.626 -17.201 1.00 93.56 209 TYR A N 1
ATOM 1689 C CA . TYR A 1 209 ? 13.993 13.036 -18.543 1.00 93.56 209 TYR A CA 1
ATOM 1690 C C . TYR A 1 209 ? 13.437 13.959 -19.631 1.00 93.56 209 TYR A C 1
ATOM 1692 O O . TYR A 1 209 ? 13.631 13.683 -20.812 1.00 93.56 209 TYR A O 1
ATOM 1700 N N . GLY A 1 210 ? 12.808 15.086 -19.283 1.00 92.62 210 GLY A N 1
ATOM 1701 C CA . GLY A 1 210 ? 12.167 15.975 -20.257 1.00 92.62 210 GLY A CA 1
ATOM 1702 C C . GLY A 1 210 ? 13.115 16.493 -21.341 1.00 92.62 210 GLY A C 1
ATOM 1703 O O . GLY A 1 210 ? 12.738 16.541 -22.511 1.00 92.62 210 GLY A O 1
ATOM 1704 N N . LYS A 1 211 ? 14.374 16.803 -20.994 1.00 92.31 211 LYS A N 1
ATOM 1705 C CA . LYS A 1 211 ? 15.392 17.217 -21.980 1.00 92.31 211 LYS A CA 1
ATOM 1706 C C . LYS A 1 211 ? 15.715 16.105 -22.978 1.00 92.31 211 LYS A C 1
ATOM 1708 O O . LYS A 1 211 ? 15.829 16.374 -24.173 1.00 92.31 211 LYS A O 1
ATOM 1713 N N . GLU A 1 212 ? 15.855 14.871 -22.499 1.00 91.94 212 GLU A N 1
ATOM 1714 C CA . GLU A 1 212 ? 16.120 13.718 -23.358 1.00 91.94 212 GLU A CA 1
ATOM 1715 C C . GLU A 1 212 ? 14.908 13.406 -24.239 1.00 91.94 212 GLU A C 1
ATOM 1717 O O . GLU A 1 212 ? 15.061 13.269 -25.451 1.00 91.94 212 GLU A O 1
ATOM 1722 N N . ILE A 1 213 ? 13.706 13.380 -23.657 1.00 91.44 213 ILE A N 1
ATOM 1723 C CA . ILE A 1 213 ? 12.447 13.147 -24.375 1.00 91.44 213 ILE A CA 1
ATOM 1724 C C . ILE A 1 213 ? 12.276 14.180 -25.490 1.00 91.44 213 ILE A C 1
ATOM 1726 O O . ILE A 1 213 ? 12.054 13.809 -26.641 1.00 91.44 213 ILE A O 1
ATOM 1730 N N . TYR A 1 214 ? 12.458 15.468 -25.191 1.00 89.38 214 TYR A N 1
ATOM 1731 C CA . TYR A 1 214 ? 12.362 16.529 -26.192 1.00 89.38 214 TYR A CA 1
ATOM 1732 C C . TYR A 1 214 ? 13.438 16.402 -27.282 1.00 89.38 214 TYR A C 1
ATOM 1734 O O . TYR A 1 214 ? 13.155 16.564 -28.471 1.00 89.38 214 TYR A O 1
ATOM 1742 N N . GLY A 1 215 ? 14.670 16.056 -26.897 1.00 90.25 215 GLY A N 1
ATOM 1743 C CA . GLY A 1 215 ? 15.755 15.790 -27.840 1.00 90.25 215 GLY A CA 1
ATOM 1744 C C . GLY A 1 215 ? 15.435 14.634 -28.792 1.00 90.25 215 GLY A C 1
ATOM 1745 O O . GLY A 1 215 ? 15.614 14.767 -30.002 1.00 90.25 215 GLY A O 1
ATOM 1746 N N . ARG A 1 216 ? 14.908 13.520 -28.269 1.00 87.25 216 ARG A N 1
ATOM 1747 C CA . ARG A 1 216 ? 14.484 12.351 -29.058 1.00 87.25 216 ARG A CA 1
ATOM 1748 C C . ARG A 1 216 ? 13.283 12.663 -29.941 1.00 87.25 216 ARG A C 1
ATOM 1750 O O . ARG A 1 216 ? 13.285 12.266 -31.103 1.00 87.25 216 ARG A O 1
ATOM 1757 N N . TYR A 1 217 ? 12.320 13.429 -29.437 1.00 85.81 217 TYR A N 1
ATOM 1758 C CA . TYR A 1 217 ? 11.179 13.903 -30.212 1.00 85.81 217 TYR A CA 1
ATOM 1759 C C . TYR A 1 217 ? 11.637 14.725 -31.423 1.00 85.81 217 TYR A C 1
ATOM 1761 O O . TYR A 1 217 ? 11.292 14.396 -32.555 1.00 85.81 217 TYR A O 1
ATOM 1769 N N . LYS A 1 218 ? 12.522 15.711 -31.230 1.00 84.44 218 LYS A N 1
ATOM 1770 C CA . LYS A 1 218 ? 13.085 16.505 -32.337 1.00 84.44 218 LYS A CA 1
ATOM 1771 C C . LYS A 1 218 ? 13.928 15.659 -33.303 1.00 84.44 218 LYS A C 1
ATOM 1773 O O . LYS A 1 218 ? 13.902 15.872 -34.519 1.00 84.44 218 LYS A O 1
ATOM 1778 N N . ALA A 1 219 ? 14.675 14.693 -32.770 1.00 83.50 219 ALA A N 1
ATOM 1779 C CA . ALA A 1 219 ? 15.473 13.777 -33.573 1.00 83.50 219 ALA A CA 1
ATOM 1780 C C . ALA A 1 219 ? 14.599 12.834 -34.410 1.00 83.50 219 ALA A C 1
ATOM 1782 O O . ALA A 1 219 ? 14.993 12.524 -35.524 1.00 83.50 219 ALA A O 1
ATOM 1783 N N . SER A 1 220 ? 13.410 12.435 -33.953 1.00 77.81 220 SER A N 1
ATOM 1784 C CA . SER A 1 220 ? 12.517 11.551 -34.721 1.00 77.81 220 SER A CA 1
ATOM 1785 C C . SER A 1 220 ? 12.169 12.104 -36.111 1.00 77.81 220 SER A C 1
ATOM 1787 O O . SER A 1 220 ? 12.048 11.347 -37.068 1.00 77.81 220 SER A O 1
ATOM 1789 N N . THR A 1 221 ? 12.094 13.430 -36.244 1.00 73.69 221 THR A N 1
ATOM 1790 C CA . THR A 1 221 ? 11.790 14.113 -37.509 1.00 73.69 221 THR A CA 1
ATOM 1791 C C . THR A 1 221 ? 13.041 14.439 -38.328 1.00 73.69 221 THR A C 1
ATOM 1793 O O . THR A 1 221 ? 12.971 14.554 -39.548 1.00 73.69 221 THR A O 1
ATOM 1796 N N . THR A 1 222 ? 14.192 14.612 -37.669 1.00 73.31 222 THR A N 1
ATOM 1797 C CA . THR A 1 222 ? 15.422 15.135 -38.302 1.00 73.31 222 THR A CA 1
ATOM 1798 C C . THR A 1 222 ? 16.502 14.066 -38.514 1.00 73.31 222 THR A C 1
ATOM 1800 O O . THR A 1 222 ? 17.472 14.291 -39.236 1.00 73.31 222 THR A O 1
ATOM 1803 N N . ALA A 1 223 ? 16.386 12.910 -37.859 1.00 74.75 223 ALA A N 1
ATOM 1804 C CA . ALA A 1 223 ? 17.403 11.870 -37.880 1.00 74.75 223 ALA A CA 1
ATOM 1805 C C . ALA A 1 223 ? 17.475 11.159 -39.235 1.00 74.75 223 ALA A C 1
ATOM 1807 O O . ALA A 1 223 ? 16.504 11.043 -39.983 1.00 74.75 223 ALA A O 1
ATOM 1808 N N . LYS A 1 224 ? 18.671 10.648 -39.532 1.00 74.19 224 LYS A N 1
ATOM 1809 C CA . LYS A 1 224 ? 18.951 9.891 -40.748 1.00 74.19 224 LYS A CA 1
ATOM 1810 C C . LYS A 1 224 ? 18.115 8.606 -40.736 1.00 74.19 224 LYS A C 1
ATOM 1812 O O . LYS A 1 224 ? 18.294 7.770 -39.856 1.00 74.19 224 LYS A O 1
ATOM 1817 N N . THR A 1 225 ? 17.210 8.464 -41.701 1.00 75.94 225 THR A N 1
ATOM 1818 C CA . THR A 1 225 ? 16.333 7.290 -41.822 1.00 75.94 225 THR A CA 1
ATOM 1819 C C . THR A 1 225 ? 17.150 6.021 -42.031 1.00 75.94 225 THR A C 1
ATOM 1821 O O . THR A 1 225 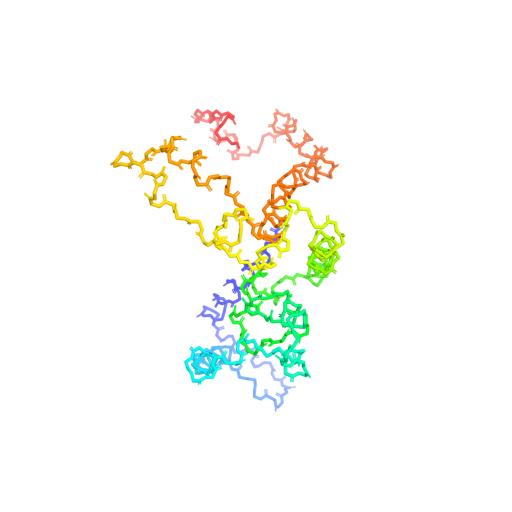? 17.978 5.968 -42.947 1.00 75.94 225 THR A O 1
ATOM 1824 N N . ASP A 1 226 ? 16.898 5.003 -41.212 1.00 84.06 226 ASP A N 1
ATOM 1825 C CA . ASP A 1 226 ? 17.480 3.675 -41.378 1.00 84.06 226 ASP A CA 1
ATOM 1826 C C . ASP A 1 226 ? 16.777 2.886 -42.504 1.00 84.06 226 ASP A C 1
ATOM 1828 O O . ASP A 1 226 ? 15.784 3.324 -43.099 1.00 84.06 226 ASP A O 1
ATOM 1832 N N . VAL A 1 227 ? 17.325 1.714 -42.844 1.00 85.31 227 VAL A N 1
ATOM 1833 C CA . VAL A 1 227 ? 16.789 0.866 -43.923 1.00 85.31 227 VAL A CA 1
ATOM 1834 C C . VAL A 1 227 ? 15.357 0.414 -43.616 1.00 85.31 227 VAL A C 1
ATOM 1836 O O . VAL A 1 227 ? 14.535 0.379 -44.533 1.00 85.31 227 VAL A O 1
ATOM 1839 N N . HIS A 1 228 ? 15.033 0.137 -42.349 1.00 84.00 228 HIS A N 1
ATOM 1840 C CA . HIS A 1 228 ? 13.693 -0.279 -41.933 1.00 84.00 228 HIS A CA 1
ATOM 1841 C C . HIS A 1 228 ? 12.670 0.852 -42.081 1.00 84.00 228 HIS A C 1
ATOM 1843 O O . HIS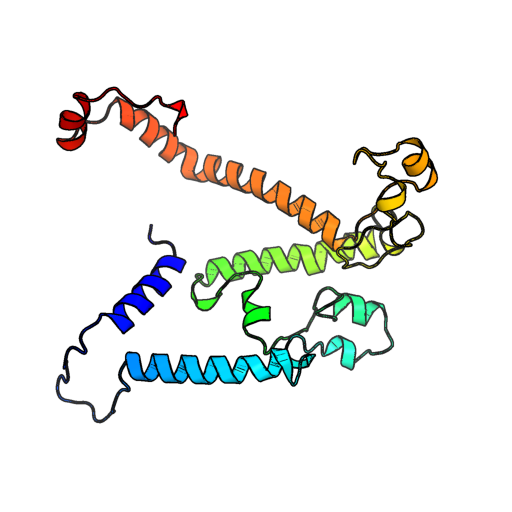 A 1 228 ? 11.635 0.650 -42.711 1.00 84.00 228 HIS A O 1
ATOM 1849 N N . THR A 1 229 ? 12.985 2.067 -41.623 1.00 81.31 229 THR A N 1
ATOM 1850 C CA . THR A 1 229 ? 12.125 3.250 -41.796 1.00 81.31 229 THR A CA 1
ATOM 1851 C C . THR A 1 229 ? 11.911 3.556 -43.276 1.00 81.31 229 THR A C 1
ATOM 1853 O O . THR A 1 229 ? 10.807 3.901 -43.688 1.00 81.31 229 THR A O 1
ATOM 1856 N N . ARG A 1 230 ? 12.941 3.380 -44.119 1.00 82.56 230 ARG A N 1
ATOM 1857 C CA . ARG A 1 230 ? 12.809 3.557 -45.573 1.00 82.56 230 ARG A CA 1
ATOM 1858 C C . ARG A 1 230 ? 11.851 2.546 -46.205 1.00 82.56 230 ARG A C 1
ATOM 1860 O O . ARG A 1 230 ? 11.083 2.937 -47.075 1.00 82.56 230 ARG A O 1
ATOM 1867 N N . LEU A 1 231 ? 11.890 1.280 -45.786 1.00 87.50 231 LEU A N 1
ATOM 1868 C CA . LEU A 1 231 ? 10.959 0.246 -46.258 1.00 87.50 231 LEU A CA 1
ATOM 1869 C C . LEU A 1 231 ? 9.524 0.495 -45.760 1.00 87.50 231 LEU A C 1
ATOM 1871 O O . LEU A 1 231 ? 8.572 0.243 -46.496 1.00 87.50 231 LEU A O 1
ATOM 1875 N N . MET A 1 232 ? 9.367 1.040 -44.549 1.00 85.44 232 MET A N 1
ATOM 1876 C CA . MET A 1 232 ? 8.061 1.353 -43.958 1.00 85.44 232 MET A CA 1
ATOM 1877 C C . MET A 1 232 ? 7.342 2.538 -44.618 1.00 85.44 232 MET A C 1
ATOM 1879 O O . MET A 1 232 ? 6.119 2.593 -44.545 1.00 85.44 232 MET A O 1
ATOM 1883 N N . LYS A 1 233 ? 8.049 3.424 -45.341 1.00 83.19 233 LYS A N 1
ATOM 1884 C CA . LYS A 1 233 ? 7.443 4.543 -46.102 1.00 83.19 233 LYS A CA 1
ATOM 1885 C C . LYS A 1 233 ? 6.434 4.116 -47.175 1.00 83.19 233 LYS A C 1
ATOM 1887 O O . LYS A 1 233 ? 5.689 4.956 -47.670 1.00 83.19 233 LYS A O 1
ATOM 1892 N N . ASN A 1 234 ? 6.417 2.839 -47.555 1.00 87.88 234 ASN A N 1
ATOM 1893 C CA . ASN A 1 234 ? 5.413 2.295 -48.471 1.00 87.88 234 ASN A CA 1
ATOM 1894 C C . ASN A 1 234 ? 4.020 2.177 -47.829 1.00 87.88 234 ASN A C 1
ATOM 1896 O O . ASN A 1 234 ? 3.034 1.997 -48.541 1.00 87.88 234 ASN A O 1
ATOM 1900 N N . TYR A 1 235 ? 3.931 2.268 -46.501 1.00 88.19 235 TYR A N 1
ATOM 1901 C CA . TYR A 1 235 ? 2.683 2.236 -45.751 1.00 88.19 235 TYR A CA 1
ATOM 1902 C C . TYR A 1 235 ? 2.313 3.642 -45.277 1.00 88.19 235 TYR A C 1
ATOM 1904 O O . TYR A 1 235 ? 3.172 4.498 -45.080 1.00 88.19 235 TYR A O 1
ATOM 1912 N N . LYS A 1 236 ? 1.012 3.890 -45.100 1.00 86.56 236 LYS A N 1
ATOM 1913 C CA . LYS A 1 236 ? 0.518 5.165 -44.573 1.00 86.56 236 LYS A CA 1
ATOM 1914 C C . LYS A 1 236 ? 1.007 5.347 -43.135 1.00 86.56 236 LYS A C 1
ATOM 1916 O O . LYS A 1 236 ? 0.839 4.440 -42.322 1.00 86.56 236 LYS A O 1
ATOM 1921 N N . ASP A 1 237 ? 1.548 6.526 -42.836 1.00 80.75 237 ASP A N 1
ATOM 1922 C CA . ASP A 1 237 ? 1.989 6.855 -41.483 1.00 80.75 237 ASP A CA 1
ATOM 1923 C C . ASP A 1 237 ? 0.833 6.750 -40.483 1.00 80.75 237 ASP A C 1
ATOM 1925 O O . ASP A 1 237 ? -0.304 7.169 -40.742 1.00 80.75 237 ASP A O 1
ATOM 1929 N N . ILE A 1 238 ? 1.150 6.183 -39.322 1.00 82.75 238 ILE A N 1
ATOM 1930 C CA . ILE A 1 238 ? 0.229 6.097 -38.196 1.00 82.75 238 ILE A CA 1
ATOM 1931 C C . ILE A 1 238 ? 0.108 7.506 -37.601 1.00 82.75 238 ILE A C 1
ATOM 1933 O O . ILE A 1 238 ? 1.130 8.157 -37.367 1.00 82.75 238 ILE A O 1
ATOM 1937 N N . PRO A 1 239 ? -1.112 8.007 -37.355 1.00 84.88 239 PRO A N 1
ATOM 1938 C CA . PRO A 1 239 ? -1.291 9.311 -36.739 1.00 84.88 239 PRO A CA 1
ATOM 1939 C C . PRO A 1 239 ? -0.562 9.411 -35.395 1.00 84.88 239 PRO A C 1
ATOM 1941 O O . PRO A 1 239 ? -0.654 8.506 -34.571 1.00 84.88 239 PRO A O 1
ATOM 1944 N N . ALA A 1 240 ? 0.101 10.541 -35.138 1.00 75.81 240 ALA A N 1
ATOM 1945 C CA . ALA A 1 240 ? 0.896 10.725 -33.920 1.00 75.81 240 ALA A CA 1
ATOM 1946 C C . ALA A 1 240 ? 0.082 10.616 -32.616 1.00 75.81 240 ALA A C 1
ATOM 1948 O O . ALA A 1 240 ? 0.649 10.266 -31.595 1.00 75.81 240 ALA A O 1
ATOM 1949 N N . TRP A 1 241 ? -1.234 10.865 -32.646 1.00 80.25 241 TRP A N 1
ATOM 1950 C CA . TRP A 1 241 ? -2.120 10.732 -31.476 1.00 80.25 241 TRP A CA 1
ATOM 1951 C C . TRP A 1 241 ? -2.348 9.284 -31.024 1.00 80.25 241 TRP A C 1
ATOM 1953 O O . TRP A 1 241 ? -2.954 9.059 -29.981 1.00 80.25 241 TRP A O 1
ATOM 1963 N N . TRP A 1 242 ? -1.924 8.307 -31.827 1.00 76.38 242 TRP A N 1
ATOM 1964 C CA . TRP A 1 242 ? -2.043 6.889 -31.501 1.00 76.38 242 TRP A CA 1
ATOM 1965 C C . TRP A 1 242 ? -0.959 6.407 -30.518 1.00 76.38 242 TRP A C 1
ATOM 1967 O O . TRP A 1 242 ? -1.075 5.302 -29.992 1.00 76.38 242 TRP A O 1
ATOM 1977 N N . PHE A 1 243 ? 0.079 7.220 -30.289 1.00 63.25 243 PHE A N 1
ATOM 1978 C CA . PHE A 1 243 ? 1.212 6.965 -29.394 1.00 63.25 243 PHE A CA 1
ATOM 1979 C C . PHE A 1 243 ? 1.211 7.950 -28.223 1.00 63.25 243 PHE A C 1
ATOM 1981 O O . PHE A 1 243 ? 1.668 7.539 -27.133 1.00 63.25 243 PHE A O 1
#

Secondary structure (DSSP, 8-state):
---HHHHHHHHHHHHHH--------S-----PPPHHHHHHHHHHHHHHHHHIIIII-GGGG-EEHHHHH-TT-HHHHHHH-TTTS--TTEE---HHHHHTTTS-TTTS-HHHHHHHHHHHHIIIIIIHHIIIIII-GGGGGGS-SS-SSEE-TTSPBP-HHHHB-TTS-B-HHHHHHH---EE-HHHHHHHHHHHHHHHHHHHHIIIIIHHHHHHHHHHHHHSPPPHHHHHHTTSPPPPGGG-

Organism: Helianthus annuus (NCBI:txid4232)

Mean predicted aligned error: 8.86 Å

Sequence (243 aa):
MWWPSTLVQISLFRALHGKEDDDDDDNDNKKRISRTKFFVIVLACSFLYYLLPGFFFKTLQSISWVCWAFPNSVTAQQLGSGFQGLGFGAFSLDWATTASFLFSPLISPFFAIVNVFLGYFLIVYIVIPISYYGLNVYHARNFPIYSADLFTNDGQLYDIHKIVNNKFEIDYGEYAKQGHVNLSTFFALTYGFGFATIASTLTHVGLFYGKEIYGR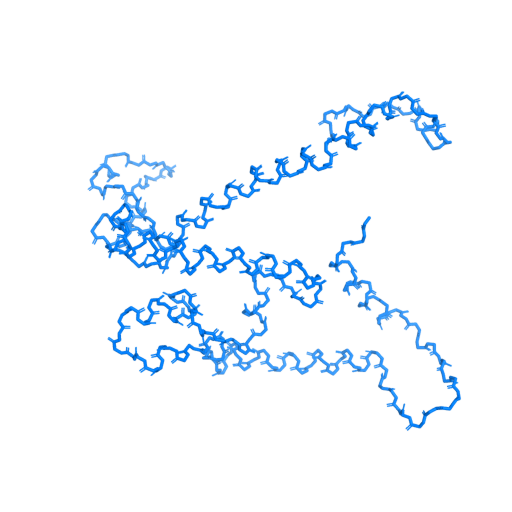YKASTTAKTDVHTRLMKNYKDIPAWWF

pLDDT: mean 86.67, std 10.44, range [44.81, 96.25]

Solvent-accessible surface area (backbone atoms only — not comparable to full-atom values): 14072 Å² total; per-residue (Å²): 134,86,58,56,73,55,53,58,54,51,51,51,50,45,48,75,66,47,70,84,72,82,76,76,71,84,87,67,100,62,91,72,76,52,64,54,59,51,49,54,52,52,51,52,51,50,59,59,51,50,45,39,35,72,68,77,40,54,59,39,43,46,42,28,56,43,27,70,76,34,73,88,37,68,67,40,34,43,40,6,23,56,87,60,28,70,24,47,73,35,45,56,79,25,65,68,65,68,27,65,82,71,43,63,63,89,57,53,56,68,70,60,52,51,52,52,48,53,54,48,47,47,45,63,70,44,50,42,48,41,40,43,74,69,66,34,56,91,60,32,73,52,41,57,61,45,46,93,61,47,20,28,86,85,38,44,79,50,68,62,72,73,24,39,44,100,83,75,42,77,36,64,72,47,34,65,73,64,47,66,84,39,65,16,54,48,47,52,50,53,51,53,51,53,56,49,48,56,58,48,51,54,50,48,45,49,71,74,43,34,67,57,52,52,51,49,58,57,37,72,78,69,53,85,78,50,73,66,60,59,62,50,64,82,48,84,81,77,64,76,89,81,112

Foldseek 3Di:
DDDLVVVVVVVVCCLVPPDPPPPPPDDDPDPDDRSVRVVVVVVVVLVVVCCVCPPPNVCLQKVQVQCVVPVPDPVSCQDRPPPQHLNVNIDHPDPCSVCVPVNDVVRPDPVVVVVVVVVSCCVSVPVLCCCVVNVCPLVQVQEGLDDPFKAASNHDGDDPVQQADPVRDGNVVSCVVRDDIDDRSSVVSVVVVVVVVVVVVVVCCCPPVVVVVVVVVVCVVVPDDDPVNVVCVVDDDDDPVVD